Protein AF-M7SUE8-F1 (afdb_monomer)

Solvent-accessible surface area (backbone atoms only — not comparable to full-atom values): 16336 Å² total; per-residue (Å²): 132,85,78,77,77,83,80,86,83,83,91,74,58,66,67,52,50,47,67,40,19,83,52,18,55,44,54,27,47,46,55,68,44,94,48,68,29,32,77,69,74,53,83,86,79,84,93,60,61,66,71,52,47,52,47,58,52,42,25,73,74,69,74,54,71,81,88,66,89,54,58,64,70,48,53,55,39,36,54,48,24,57,73,40,44,22,60,72,58,35,55,53,46,52,52,54,51,46,54,52,43,52,53,45,33,47,55,53,52,68,36,50,89,78,39,60,72,74,59,43,49,70,74,42,44,69,56,54,52,42,44,51,53,48,41,55,56,20,68,73,47,89,53,72,77,28,51,55,49,42,46,52,49,50,50,38,40,58,71,44,57,50,63,58,77,80,34,68,68,54,55,55,55,39,69,77,35,57,65,57,44,49,54,50,50,47,54,56,51,76,43,47,71,38,66,78,68,70,49,70,66,86,65,76,55,62,34,14,68,82,78,62,44,76,40,86,70,59,91,49,68,46,75,41,78,77,52,98,94,42,67,43,81,26,24,32,41,68,70,58,40,65,64,47,70,78,60,84,81,72,89,86,62,91,84,78,80,90,72,93,74,88,76,85,82,85,82,80,88,131

Foldseek 3Di:
DDDPDDDDDDDDDLCLCCVLCVQFVQSVCQCPDPDPCVVVVDDDDDPADVVLVVQLVVCSVPVDGPPDVAQLSLLSNLVVCVVRVRVSSLVVSLVVLLVVLLVLLQQLLLCPVVDDLVVSCVVSVSSLVSLLSLLVSLQVDPDPSSVSSLVSSLVSCVQNLVSCVPPPVSVVSCVVRVVSVVVNVVVVVVVVLCVVVVPSPPDDDQAAPVPRDRDSQGRDFDWDDPDDSDTDGGGHHPVVVVVCVVDDDDPDDPDDDDDDDDDDDDDDDD

Nearest PDB structures (foldseek):
  8h3r-assembly1_B  TM=4.497E-01  e=1.503E-03  Homo sapiens

Organism: Eutypa lata (strain UCR-EL1) (NCBI:txid1287681)

InterPro domains:
  IPR000210 BTB/POZ domain [PF00651] (22-97)
  IPR000210 BTB/POZ domain [PS50097] (1-64)
  IPR011333 SKP1/BTB/POZ domain superfamily [G3DSA:3.30.710.10] (6-164)
  IPR011333 SKP1/BTB/POZ domain superfamily [SSF54695] (22-97)

Mean predicted aligned error: 13.75 Å

Radius of gyration: 23.89 Å; Cα contacts (8 Å, |Δi|>4): 248; chains: 1; bounding box: 50×54×72 Å

Structure (mmCIF, N/CA/C/O backbone):
data_AF-M7SUE8-F1
#
_entry.id   AF-M7SUE8-F1
#
loop_
_atom_site.group_PDB
_atom_site.id
_atom_site.type_symbol
_atom_site.label_atom_id
_atom_site.label_alt_id
_atom_site.label_comp_id
_atom_site.label_asym_id
_atom_site.label_entity_id
_atom_site.label_seq_id
_atom_site.pdbx_PDB_ins_code
_atom_site.Cartn_x
_atom_site.Cartn_y
_atom_site.Cartn_z
_atom_site.occupancy
_atom_site.B_iso_or_equiv
_atom_site.auth_seq_id
_atom_site.auth_comp_id
_atom_site.auth_asym_id
_atom_site.auth_atom_id
_atom_site.pdbx_PDB_model_num
ATOM 1 N N . MET A 1 1 ? 5.125 -24.856 31.837 1.00 37.06 1 MET A N 1
ATOM 2 C CA . MET A 1 1 ? 5.041 -23.544 32.511 1.00 37.06 1 MET A CA 1
ATOM 3 C C . MET A 1 1 ? 4.544 -22.563 31.470 1.00 37.06 1 MET A C 1
ATOM 5 O O . MET A 1 1 ? 5.255 -22.333 30.506 1.00 37.06 1 MET A O 1
ATOM 9 N N . SER A 1 2 ? 3.290 -22.122 31.585 1.00 42.19 2 SER A N 1
ATOM 10 C CA . SER A 1 2 ? 2.686 -21.167 30.652 1.00 42.19 2 SER A CA 1
ATOM 11 C C . SER A 1 2 ? 3.310 -19.803 30.919 1.00 42.19 2 SER A C 1
ATOM 13 O O . SER A 1 2 ? 3.065 -19.223 31.975 1.00 42.19 2 SER A O 1
ATOM 15 N N . THR A 1 3 ? 4.158 -19.318 30.018 1.00 42.88 3 THR A N 1
ATOM 16 C CA . THR A 1 3 ? 4.552 -17.909 29.993 1.00 42.88 3 THR A CA 1
ATOM 17 C C . THR A 1 3 ? 3.271 -17.105 29.794 1.00 42.88 3 THR A C 1
ATOM 19 O O . THR A 1 3 ? 2.624 -17.233 28.760 1.00 42.88 3 THR A O 1
ATOM 22 N N . ARG A 1 4 ? 2.831 -16.381 30.830 1.00 45.12 4 ARG A N 1
ATOM 23 C CA . ARG A 1 4 ? 1.755 -15.392 30.701 1.00 45.12 4 ARG A CA 1
ATOM 24 C C . ARG A 1 4 ? 2.233 -14.381 29.663 1.00 45.12 4 ARG A C 1
ATOM 26 O O . ARG A 1 4 ? 3.242 -13.729 29.910 1.00 45.12 4 ARG A O 1
ATOM 33 N N . GLU A 1 5 ? 1.557 -14.306 28.522 1.00 53.53 5 GLU A N 1
ATOM 34 C CA . GLU A 1 5 ? 1.741 -13.198 27.586 1.00 53.53 5 GLU A CA 1
ATOM 35 C C . GLU A 1 5 ? 1.488 -11.896 28.353 1.00 53.53 5 GLU A C 1
ATOM 37 O O . GLU A 1 5 ? 0.476 -11.761 29.049 1.00 53.53 5 GLU A O 1
ATOM 42 N N . GLU A 1 6 ? 2.462 -10.987 28.322 1.00 63.50 6 GLU A N 1
ATOM 43 C CA . GLU A 1 6 ? 2.327 -9.674 28.941 1.00 63.50 6 GLU A CA 1
ATOM 44 C C . GLU A 1 6 ? 1.237 -8.903 28.197 1.00 63.50 6 GLU A C 1
ATOM 46 O O . GLU A 1 6 ? 1.329 -8.650 26.996 1.00 63.50 6 GLU A O 1
ATOM 51 N N . VAL A 1 7 ? 0.167 -8.567 28.914 1.00 71.31 7 VAL A N 1
ATOM 52 C CA . VAL A 1 7 ? -0.922 -7.753 28.380 1.00 71.31 7 VAL A CA 1
ATOM 53 C C . VAL A 1 7 ? -0.444 -6.305 28.356 1.00 71.31 7 VAL A C 1
ATOM 55 O O . VAL A 1 7 ? -0.148 -5.735 29.404 1.00 71.31 7 VAL A O 1
ATOM 58 N N . ASN A 1 8 ? -0.372 -5.708 27.167 1.00 74.50 8 ASN A N 1
ATOM 59 C CA . ASN A 1 8 ? -0.086 -4.283 27.028 1.00 74.50 8 ASN A CA 1
ATOM 60 C C . ASN A 1 8 ? -1.356 -3.479 27.326 1.00 74.50 8 ASN A C 1
ATOM 62 O O . ASN A 1 8 ? -2.346 -3.572 26.600 1.00 74.50 8 ASN A O 1
ATOM 66 N N . GLU A 1 9 ? -1.331 -2.695 28.403 1.00 78.69 9 GLU A N 1
ATOM 67 C CA . GLU A 1 9 ? -2.440 -1.826 28.795 1.00 78.69 9 GLU A CA 1
ATOM 68 C C . GLU A 1 9 ? -2.203 -0.392 28.313 1.00 78.69 9 GLU A C 1
ATOM 70 O O . GLU A 1 9 ? -1.184 0.226 28.624 1.00 78.69 9 GLU A O 1
ATOM 75 N N . TYR A 1 10 ? -3.178 0.161 27.590 1.00 74.69 10 TYR A N 1
ATOM 76 C CA . TYR A 1 10 ? -3.152 1.541 27.112 1.00 74.69 10 TYR A CA 1
ATOM 77 C C . TYR A 1 10 ? -4.250 2.346 27.804 1.00 74.69 10 TYR A C 1
ATOM 79 O O . TYR A 1 10 ? -5.435 2.027 27.696 1.00 74.69 10 TYR A O 1
ATOM 87 N N . TYR A 1 11 ? -3.862 3.422 28.485 1.00 76.69 11 TYR A N 1
ATOM 88 C CA . TYR A 1 11 ? -4.796 4.347 29.123 1.00 76.69 11 TYR A CA 1
ATOM 89 C C . TYR A 1 11 ? -5.017 5.552 28.211 1.00 76.69 11 TYR A C 1
ATOM 91 O O . TYR A 1 11 ? -4.088 6.274 27.862 1.00 76.69 11 TYR A O 1
ATOM 99 N N . THR A 1 12 ? -6.265 5.755 27.804 1.00 69.94 12 THR A N 1
ATOM 100 C CA . THR A 1 12 ? -6.665 6.733 26.790 1.00 69.94 12 THR A CA 1
ATOM 101 C C . THR A 1 12 ? -7.929 7.450 27.255 1.00 69.94 12 THR A C 1
ATOM 103 O O . THR A 1 12 ? -8.769 6.867 27.942 1.00 69.94 12 THR A O 1
ATOM 106 N N . SER A 1 13 ? -8.073 8.734 26.926 1.00 74.94 13 SER A N 1
ATOM 107 C CA . SER A 1 13 ? -9.274 9.477 27.304 1.00 74.94 13 SER A CA 1
ATOM 108 C C . SER A 1 13 ? -10.450 9.036 26.432 1.00 74.94 13 SER A C 1
ATOM 110 O O . SER A 1 13 ? -10.399 9.160 25.206 1.00 74.94 13 SER A O 1
ATOM 112 N N . LYS A 1 14 ? -11.533 8.554 27.062 1.00 69.19 14 LYS A N 1
ATOM 113 C CA . LYS A 1 14 ? -12.789 8.215 26.372 1.00 69.19 14 LYS A CA 1
ATOM 114 C C . LYS A 1 14 ? -13.298 9.401 25.565 1.00 69.19 14 LYS A C 1
ATOM 116 O O . LYS A 1 14 ? -13.698 9.231 24.418 1.00 69.19 14 LYS A O 1
ATOM 121 N N . ASP A 1 15 ? -13.240 10.596 26.144 1.00 66.69 15 ASP A N 1
ATOM 122 C CA . ASP A 1 15 ? -13.627 11.831 25.471 1.00 66.69 15 ASP A CA 1
ATOM 123 C C . ASP A 1 15 ? -12.735 12.110 24.268 1.00 66.69 15 ASP A C 1
ATOM 125 O O . ASP A 1 15 ? -13.234 12.593 23.266 1.00 66.69 15 ASP A O 1
ATOM 129 N N . MET A 1 16 ? -11.440 11.787 24.326 1.00 73.94 16 MET A N 1
ATOM 130 C CA . MET A 1 16 ? -10.564 11.955 23.169 1.00 73.94 16 MET A CA 1
ATOM 131 C C . MET A 1 16 ? -10.890 10.966 22.066 1.00 73.94 16 MET A C 1
ATOM 133 O O . MET A 1 16 ? -11.138 11.425 20.966 1.00 73.94 16 MET A O 1
ATOM 137 N N . LEU A 1 17 ? -10.968 9.662 22.343 1.00 68.75 17 LEU A N 1
ATOM 138 C CA . LEU A 1 17 ? -11.295 8.660 21.317 1.00 68.75 17 LEU A CA 1
ATOM 139 C C . LEU A 1 17 ? -12.723 8.786 20.769 1.00 68.75 17 LEU A C 1
ATOM 141 O O . LEU A 1 17 ? -12.988 8.388 19.640 1.00 68.75 17 LEU A O 1
ATOM 145 N N . SER A 1 18 ? -13.651 9.337 21.555 1.00 60.16 18 SER A N 1
ATOM 146 C CA . SER A 1 18 ? -15.013 9.623 21.095 1.00 60.16 18 SER A CA 1
ATOM 147 C C . SER A 1 18 ? -15.128 10.970 20.373 1.00 60.16 18 SER A C 1
ATOM 149 O O . SER A 1 18 ? -15.866 11.048 19.395 1.00 60.16 18 SER A O 1
ATOM 151 N N . LYS A 1 19 ? -14.366 12.010 20.757 1.00 62.06 19 LYS A N 1
ATOM 152 C CA . LYS A 1 19 ? -14.275 13.287 20.011 1.00 62.06 19 LYS A CA 1
ATOM 153 C C . LYS A 1 19 ? -13.458 13.151 18.725 1.00 62.06 19 LYS A C 1
ATOM 155 O O . LYS A 1 19 ? -13.857 13.704 17.708 1.00 62.06 19 LYS A O 1
ATOM 160 N N . SER A 1 20 ? -12.386 12.358 18.736 1.00 56.47 20 SER A N 1
ATOM 161 C CA . SER A 1 20 ? -11.722 11.836 17.535 1.00 56.47 20 SER A CA 1
ATOM 162 C C . SER A 1 20 ? -12.502 10.677 16.910 1.00 56.47 20 SER A C 1
ATOM 164 O O . SER A 1 20 ? -12.045 10.076 15.947 1.00 56.47 20 SER A O 1
ATOM 166 N N . GLY A 1 21 ? -13.724 10.395 17.376 1.00 54.19 21 GLY A N 1
ATOM 167 C CA . GLY A 1 21 ? -14.634 9.426 16.766 1.00 54.19 21 GLY A CA 1
ATOM 168 C C . GLY A 1 21 ? -15.047 9.784 15.334 1.00 54.19 21 GLY A C 1
ATOM 169 O O . GLY A 1 21 ? -15.572 8.928 14.628 1.00 54.19 21 GLY A O 1
ATOM 170 N N . ALA A 1 22 ? -14.769 11.016 14.886 1.00 57.47 22 ALA A N 1
ATOM 171 C CA . ALA A 1 22 ? -14.798 11.388 13.472 1.00 57.47 22 ALA A CA 1
ATOM 172 C C . ALA A 1 22 ? -13.666 10.726 12.656 1.00 57.47 22 ALA A C 1
ATOM 174 O O . ALA A 1 22 ? -13.866 10.408 11.490 1.00 57.47 22 ALA A O 1
ATOM 175 N N . GLU A 1 23 ? -12.509 10.486 13.276 1.00 75.62 23 GLU A N 1
ATOM 176 C CA . GLU A 1 23 ? -11.324 9.861 12.673 1.00 75.62 23 GLU A CA 1
ATOM 177 C C . GLU A 1 23 ? -11.314 8.331 12.822 1.00 75.62 23 GLU A C 1
ATOM 179 O O . GLU A 1 23 ? -10.654 7.660 12.040 1.00 75.62 23 GLU A O 1
ATOM 184 N N . SER A 1 24 ? -12.036 7.756 13.794 1.00 88.31 24 SER A N 1
ATOM 185 C CA . SER A 1 24 ? -12.211 6.298 13.919 1.00 88.31 24 SER A CA 1
ATOM 186 C C . SER A 1 24 ? -13.648 5.920 14.308 1.00 88.31 24 SER A C 1
ATOM 188 O O . SER A 1 24 ? -13.997 5.865 15.497 1.00 88.31 24 SER A O 1
ATOM 190 N N . PRO A 1 25 ? -14.498 5.567 13.325 1.00 89.31 25 PRO A N 1
ATOM 191 C CA . PRO A 1 25 ? -15.831 5.024 13.575 1.00 89.31 25 PRO A CA 1
ATOM 192 C C . PRO A 1 25 ? -15.823 3.738 14.413 1.00 89.31 25 PRO A C 1
ATOM 194 O O . PRO A 1 25 ? -16.819 3.441 15.079 1.00 89.31 25 PRO A O 1
ATOM 197 N N . PHE A 1 26 ? -14.722 2.977 14.391 1.00 91.12 26 PHE A N 1
ATOM 198 C CA . PHE A 1 26 ? -14.540 1.777 15.207 1.00 91.12 26 PHE A CA 1
ATOM 199 C C . PHE A 1 26 ? -14.604 2.109 16.703 1.00 91.12 26 PHE A C 1
ATOM 201 O O . PHE A 1 26 ? -15.493 1.615 17.400 1.00 91.12 26 PHE A O 1
ATOM 208 N N . PHE A 1 27 ? -13.721 2.990 17.192 1.00 89.06 27 PHE A N 1
ATOM 209 C CA . PHE A 1 27 ? -13.684 3.347 18.614 1.00 89.06 27 PHE A CA 1
ATOM 210 C C . PHE A 1 27 ? -14.933 4.106 19.047 1.00 89.06 27 PHE A C 1
ATOM 212 O O . PHE A 1 27 ? -15.440 3.865 20.145 1.00 89.06 27 PHE A O 1
ATOM 219 N N . LEU A 1 28 ? -15.481 4.957 18.171 1.00 87.12 28 LEU A N 1
ATOM 220 C CA . LEU A 1 28 ? -16.749 5.628 18.435 1.00 87.12 28 LEU A CA 1
ATOM 221 C C . LEU A 1 28 ? -17.846 4.604 18.740 1.00 87.12 28 LEU A C 1
ATOM 223 O O . LEU A 1 28 ? -18.484 4.682 19.789 1.00 87.12 28 LEU A O 1
ATOM 227 N N . LYS A 1 29 ? -18.041 3.609 17.867 1.00 88.00 29 LYS A N 1
ATOM 228 C CA . LYS A 1 29 ? -19.057 2.568 18.072 1.00 88.00 29 LYS A CA 1
ATOM 229 C C . LYS A 1 29 ? -18.737 1.689 19.277 1.00 88.00 29 LYS A C 1
ATOM 231 O O . LYS A 1 29 ? -19.639 1.423 20.068 1.00 88.00 29 LYS A O 1
ATOM 236 N N . ALA A 1 30 ? -17.486 1.281 19.467 1.00 88.00 30 ALA A N 1
ATOM 237 C CA . ALA A 1 30 ? -17.091 0.450 20.604 1.00 88.00 30 ALA A CA 1
ATOM 238 C C . ALA A 1 30 ? -17.397 1.123 21.958 1.00 88.00 30 ALA A C 1
ATOM 240 O O . ALA A 1 30 ? -17.868 0.464 22.880 1.00 88.00 30 ALA A O 1
ATOM 241 N N . LEU A 1 31 ? -17.202 2.442 22.068 1.00 86.81 31 LEU A N 1
ATOM 242 C CA . LEU A 1 31 ? -17.308 3.176 23.337 1.00 86.81 31 LEU A CA 1
ATOM 243 C C . LEU A 1 31 ? -18.670 3.844 23.594 1.00 86.81 31 LEU A C 1
ATOM 245 O O . LEU A 1 31 ? -18.913 4.307 24.715 1.00 86.81 31 LEU A O 1
ATOM 249 N N . THR A 1 32 ? -19.542 3.928 22.583 1.00 85.38 32 THR A N 1
ATOM 250 C CA . THR A 1 32 ? -20.854 4.610 22.675 1.00 85.38 32 THR A CA 1
ATOM 251 C C . THR A 1 32 ? -22.060 3.717 22.381 1.00 85.38 32 THR A C 1
ATOM 253 O O . THR A 1 32 ? -23.197 4.133 22.601 1.00 85.38 32 THR A O 1
ATOM 256 N N . SER A 1 33 ? -21.841 2.496 21.895 1.00 86.56 33 SER A N 1
ATOM 257 C CA . SER A 1 33 ? -22.918 1.537 21.624 1.00 86.56 33 SER A CA 1
ATOM 258 C C . SER A 1 33 ? -23.435 0.851 22.898 1.00 86.56 33 SER A C 1
ATOM 260 O O . SER A 1 33 ? -23.063 1.187 24.018 1.00 86.56 33 SER A O 1
ATOM 262 N N . GLN A 1 34 ? -24.317 -0.137 22.727 1.00 88.50 34 GLN A N 1
ATOM 263 C CA . GLN A 1 34 ? -24.851 -0.956 23.820 1.00 88.50 34 GLN A CA 1
ATOM 264 C C . GLN A 1 34 ? -23.959 -2.161 24.170 1.00 88.50 34 GLN A C 1
ATOM 266 O O . GLN A 1 34 ? -24.372 -3.015 24.956 1.00 88.50 34 GLN A O 1
ATOM 271 N N . PHE A 1 35 ? -22.760 -2.261 23.589 1.00 88.00 35 PHE A N 1
ATOM 272 C CA . PHE A 1 35 ? -21.850 -3.370 23.862 1.00 88.00 35 PHE A CA 1
ATOM 273 C C . PHE A 1 35 ? -21.165 -3.248 25.231 1.00 88.00 35 PHE A C 1
ATOM 275 O O . PHE A 1 35 ? -21.198 -2.203 25.889 1.00 88.00 35 PHE A O 1
ATOM 282 N N . LYS A 1 36 ? -20.556 -4.350 25.681 1.00 89.44 36 LYS A N 1
ATOM 283 C CA . LYS A 1 36 ? -19.913 -4.451 26.999 1.00 89.44 36 LYS A CA 1
ATOM 284 C C . LYS A 1 36 ? -18.800 -3.415 27.153 1.00 89.44 36 LYS A C 1
ATOM 286 O O . LYS A 1 36 ? -18.657 -2.836 28.223 1.00 89.44 36 LYS A O 1
ATOM 291 N N . GLU A 1 37 ? -18.071 -3.154 26.080 1.00 88.75 37 GLU A N 1
ATOM 292 C CA . GLU A 1 37 ? -16.962 -2.211 25.974 1.00 88.75 37 GLU A CA 1
ATOM 293 C C . GLU A 1 37 ? -17.389 -0.790 26.359 1.00 88.75 37 GLU A C 1
ATOM 295 O O . GLU A 1 37 ? -16.660 -0.090 27.060 1.00 88.75 37 GLU A O 1
ATOM 300 N N . ALA A 1 38 ? -18.601 -0.373 25.982 1.00 86.75 38 ALA A N 1
ATOM 301 C CA . ALA A 1 38 ? -19.143 0.934 26.341 1.00 86.75 38 ALA A CA 1
ATOM 302 C C . ALA A 1 38 ? -19.504 1.037 27.834 1.00 86.75 38 ALA A C 1
ATOM 304 O O . ALA A 1 38 ? -19.444 2.128 28.407 1.00 86.75 38 ALA A O 1
ATOM 305 N N . GLN A 1 39 ? -19.861 -0.089 28.465 1.00 88.81 39 GLN A N 1
ATOM 306 C CA . GLN A 1 39 ? -20.194 -0.171 29.892 1.00 88.81 39 GLN A CA 1
ATOM 307 C C . GLN A 1 39 ? -18.936 -0.253 30.763 1.00 88.81 39 GLN A C 1
ATOM 309 O O . GLN A 1 39 ? -18.874 0.367 31.822 1.00 88.81 39 GLN A O 1
ATOM 314 N N . THR A 1 40 ? -17.930 -1.012 30.323 1.00 89.25 40 THR A N 1
ATOM 315 C CA . THR A 1 40 ? -16.669 -1.204 31.052 1.00 89.25 40 THR A CA 1
ATOM 316 C C . THR A 1 40 ? -15.643 -0.115 30.758 1.00 89.25 40 THR A C 1
ATOM 318 O O . THR A 1 40 ? -14.717 0.058 31.542 1.00 89.25 40 THR A O 1
ATOM 321 N N . ASN A 1 41 ? -15.798 0.618 29.651 1.00 84.88 41 ASN A N 1
ATOM 322 C CA . ASN A 1 41 ? -14.786 1.507 29.070 1.00 84.88 41 ASN A CA 1
ATOM 323 C C . ASN A 1 41 ? -13.458 0.795 28.761 1.00 84.88 41 ASN A C 1
ATOM 325 O O . ASN A 1 41 ? -12.405 1.427 28.748 1.00 84.88 41 ASN A O 1
ATOM 329 N N . ILE A 1 42 ? -13.507 -0.517 28.519 1.00 86.94 42 ILE A N 1
ATOM 330 C CA . ILE A 1 42 ? -12.346 -1.344 28.183 1.00 86.94 42 ILE A CA 1
ATOM 331 C C . ILE A 1 42 ? -12.611 -1.976 26.822 1.00 86.94 42 ILE A C 1
ATOM 333 O O . ILE A 1 42 ? -13.573 -2.728 26.673 1.00 86.94 42 ILE A O 1
ATOM 337 N N . VAL A 1 43 ? -11.741 -1.688 25.855 1.00 88.12 43 VAL A N 1
ATOM 338 C CA . VAL A 1 43 ? -11.730 -2.320 24.530 1.00 88.12 43 VAL A CA 1
ATOM 339 C C . VAL A 1 43 ? -10.550 -3.282 24.487 1.00 88.12 43 VAL A C 1
ATOM 341 O O . VAL A 1 43 ? -9.421 -2.881 24.758 1.00 88.12 43 VAL A O 1
ATOM 344 N N . VAL A 1 44 ? -10.814 -4.545 24.161 1.00 90.06 44 VAL A N 1
ATOM 345 C CA . VAL A 1 44 ? -9.784 -5.584 24.046 1.00 90.06 44 VAL A CA 1
ATOM 346 C C . VAL A 1 44 ? -9.552 -5.872 22.566 1.00 90.06 44 VAL A C 1
ATOM 348 O O . VAL A 1 44 ? -10.503 -6.161 21.846 1.00 90.06 44 VAL A O 1
ATOM 351 N N . ILE A 1 45 ? -8.298 -5.784 22.121 1.00 89.44 45 ILE A N 1
ATOM 352 C CA . ILE A 1 45 ? -7.873 -6.063 20.744 1.00 89.44 45 ILE A CA 1
ATOM 353 C C . ILE A 1 45 ? -6.799 -7.147 20.829 1.00 89.44 45 ILE A C 1
ATOM 355 O O . ILE A 1 45 ? -5.745 -6.898 21.409 1.00 89.44 45 ILE A O 1
ATOM 359 N N . ASN A 1 46 ? -7.068 -8.341 20.294 1.00 86.56 46 ASN A N 1
ATOM 360 C CA . ASN A 1 46 ? -6.170 -9.495 20.447 1.00 86.56 46 ASN A CA 1
ATOM 361 C C . ASN A 1 46 ? -5.393 -9.812 19.165 1.00 86.56 46 ASN A C 1
ATOM 363 O O . ASN A 1 46 ? -4.333 -10.423 19.207 1.00 86.56 46 ASN A O 1
ATOM 367 N N . GLU A 1 47 ? -5.930 -9.423 18.013 1.00 85.19 47 GLU A N 1
ATOM 368 C CA . GLU A 1 47 ? -5.466 -9.864 16.698 1.00 85.19 47 GLU A CA 1
ATOM 369 C C . GLU A 1 47 ? -4.383 -8.954 16.104 1.00 85.19 47 GLU A C 1
ATOM 371 O O . GLU A 1 47 ? -4.002 -9.130 14.948 1.00 85.19 47 GLU A O 1
ATOM 376 N N . GLN A 1 48 ? -3.919 -7.952 16.857 1.00 88.50 48 GLN A N 1
ATOM 377 C CA . GLN A 1 48 ? -3.080 -6.870 16.344 1.00 88.50 48 GLN A CA 1
ATOM 378 C C . GLN A 1 48 ? -1.776 -6.753 17.128 1.00 88.50 48 GLN A C 1
ATOM 380 O O . GLN A 1 48 ? -1.758 -6.874 18.351 1.00 88.50 48 GLN A O 1
ATOM 385 N N . ASP A 1 49 ? -0.688 -6.470 16.411 1.00 89.00 49 ASP A N 1
ATOM 386 C CA . ASP A 1 49 ? 0.610 -6.193 17.021 1.00 89.00 49 ASP A CA 1
ATOM 387 C C . ASP A 1 49 ? 0.528 -4.930 17.908 1.00 89.00 49 ASP A C 1
ATOM 389 O O . ASP A 1 49 ? 0.174 -3.855 17.404 1.00 89.00 49 ASP A O 1
ATOM 393 N N . PRO A 1 50 ? 0.888 -5.012 19.205 1.00 89.44 50 PRO A N 1
ATOM 394 C CA . PRO A 1 50 ? 0.810 -3.878 20.125 1.00 89.44 50 PRO A CA 1
ATOM 395 C C . PRO A 1 50 ? 1.627 -2.665 19.670 1.00 89.44 50 PRO A C 1
ATOM 397 O O . PRO A 1 50 ? 1.206 -1.523 19.850 1.00 89.44 50 PRO A O 1
ATOM 400 N N . THR A 1 51 ? 2.778 -2.887 19.029 1.00 88.94 51 THR A N 1
ATOM 401 C CA . THR A 1 51 ? 3.639 -1.792 18.554 1.00 88.94 51 THR A CA 1
ATOM 402 C C . THR A 1 51 ? 2.979 -1.020 17.413 1.00 88.94 51 THR A C 1
ATOM 404 O O . THR A 1 51 ? 3.087 0.201 17.321 1.00 88.94 51 THR A O 1
ATOM 407 N N . THR A 1 52 ? 2.297 -1.726 16.518 1.00 91.00 52 THR A N 1
ATOM 408 C CA . THR A 1 52 ? 1.563 -1.142 15.393 1.00 91.00 52 THR A CA 1
ATOM 409 C C . THR A 1 52 ? 0.289 -0.451 15.881 1.00 91.00 52 THR A C 1
ATOM 411 O O . THR A 1 52 ? -0.032 0.642 15.411 1.00 91.00 52 THR A O 1
ATOM 414 N N . LEU A 1 53 ? -0.375 -1.015 16.896 1.00 91.31 53 LEU A N 1
ATOM 415 C CA . LEU A 1 53 ? -1.506 -0.380 17.573 1.00 91.31 53 LEU A CA 1
ATOM 416 C C . LEU A 1 53 ? -1.118 0.923 18.267 1.00 91.31 53 LEU A C 1
ATOM 418 O O . LEU A 1 53 ? -1.810 1.920 18.078 1.00 91.31 53 LEU A O 1
ATOM 422 N N . ASP A 1 54 ? 0.007 0.959 18.981 1.00 89.12 54 ASP A N 1
ATOM 423 C CA . ASP A 1 54 ? 0.527 2.188 19.593 1.00 89.12 54 ASP A CA 1
ATOM 424 C C . ASP A 1 54 ? 0.688 3.319 18.564 1.00 89.12 54 ASP A C 1
ATOM 426 O O . ASP A 1 54 ? 0.342 4.467 18.837 1.00 89.12 54 ASP A O 1
ATOM 430 N N . LEU A 1 55 ? 1.128 3.003 17.342 1.00 90.62 55 LEU A N 1
ATOM 431 C CA . LEU A 1 55 ? 1.242 3.994 16.272 1.00 90.62 55 LEU A CA 1
ATOM 432 C C . LEU A 1 55 ? -0.103 4.489 15.753 1.00 90.62 55 LEU A C 1
ATOM 434 O O . LEU A 1 55 ? -0.253 5.690 15.528 1.00 90.62 55 LEU A O 1
ATOM 438 N N . ALA A 1 56 ? -1.072 3.594 15.564 1.00 91.31 56 ALA A N 1
ATOM 439 C CA . ALA A 1 56 ? -2.412 3.984 15.141 1.00 91.31 56 ALA A CA 1
ATOM 440 C C . ALA A 1 56 ? -3.093 4.859 16.205 1.00 91.31 56 ALA A C 1
ATOM 442 O O . ALA A 1 56 ? -3.696 5.881 15.879 1.00 91.31 56 ALA A O 1
ATOM 443 N N . ILE A 1 57 ? -2.936 4.512 17.486 1.00 89.00 57 ILE A N 1
ATOM 444 C CA . ILE A 1 57 ? -3.424 5.337 18.593 1.00 89.00 57 ILE A CA 1
ATOM 445 C C . ILE A 1 57 ? -2.688 6.677 18.620 1.00 89.00 57 ILE A C 1
ATOM 447 O O . ILE A 1 57 ? -3.343 7.713 18.667 1.00 89.00 57 ILE A O 1
ATOM 451 N N . ARG A 1 58 ? -1.354 6.701 18.519 1.00 88.88 58 ARG A N 1
ATOM 452 C CA . ARG A 1 58 ? -0.583 7.953 18.468 1.00 88.88 58 ARG A CA 1
ATOM 453 C C . ARG A 1 58 ? -1.060 8.866 17.343 1.00 88.88 58 ARG A C 1
ATOM 455 O O . ARG A 1 58 ? -1.263 10.049 17.598 1.00 88.88 58 ARG A O 1
ATOM 462 N N . TRP A 1 59 ? -1.316 8.322 16.152 1.00 90.69 59 TRP A N 1
ATOM 463 C CA . TRP A 1 59 ? -1.882 9.082 15.036 1.00 90.69 59 TRP A CA 1
ATOM 464 C C . TRP A 1 59 ? -3.197 9.771 15.412 1.00 90.69 59 TRP A C 1
ATOM 466 O O . TRP A 1 59 ? -3.350 10.959 15.154 1.00 90.69 59 TRP A O 1
ATOM 476 N N . LEU A 1 60 ? -4.121 9.071 16.078 1.00 88.56 60 LEU A N 1
ATOM 477 C CA . LEU A 1 60 ? -5.392 9.662 16.525 1.00 88.56 60 LEU A CA 1
ATOM 478 C C . LEU A 1 60 ? -5.207 10.825 17.512 1.00 88.56 60 LEU A C 1
ATOM 480 O O . LEU A 1 60 ? -6.096 11.666 17.636 1.00 88.56 60 LEU A O 1
ATOM 484 N N . TYR A 1 61 ? -4.082 10.865 18.227 1.00 85.19 61 TYR A N 1
ATOM 485 C CA . TYR A 1 61 ? -3.767 11.911 19.197 1.00 85.19 61 TYR A CA 1
ATOM 486 C C . TYR A 1 61 ? -3.007 13.094 18.596 1.00 85.19 61 TYR A C 1
ATOM 488 O O . TYR A 1 61 ? -3.266 14.233 18.979 1.00 85.19 61 TYR A O 1
ATOM 496 N N . THR A 1 62 ? -2.050 12.839 17.705 1.00 86.50 62 THR A N 1
ATOM 497 C CA . THR A 1 62 ? -1.108 13.865 17.233 1.00 86.50 62 THR A CA 1
ATOM 498 C C . THR A 1 62 ? -1.278 14.218 15.759 1.00 86.50 62 THR A C 1
ATOM 500 O O . THR A 1 62 ? -0.790 15.258 15.331 1.00 86.50 62 THR A O 1
ATOM 503 N N . GLY A 1 63 ? -1.932 13.363 14.967 1.00 84.94 63 GLY A N 1
ATOM 504 C CA . GLY A 1 63 ? -1.894 13.425 13.503 1.00 84.94 63 GLY A CA 1
ATOM 505 C C . GLY A 1 63 ? -0.506 13.135 12.920 1.00 84.94 63 GLY A C 1
ATOM 506 O O . GLY A 1 63 ? -0.276 13.339 11.729 1.00 84.94 63 GLY A O 1
ATOM 507 N N . GLU A 1 64 ? 0.440 12.679 13.748 1.00 80.31 64 GLU A N 1
ATOM 508 C CA . GLU A 1 64 ? 1.813 12.400 13.345 1.00 80.31 64 GLU A CA 1
ATOM 509 C C . GLU A 1 64 ? 2.041 10.893 13.277 1.00 80.31 64 GLU A C 1
ATOM 511 O O . GLU A 1 64 ? 1.927 10.161 14.263 1.00 80.31 64 GLU A O 1
ATOM 516 N N . GLY A 1 65 ? 2.380 10.426 12.078 1.00 69.00 65 GLY A N 1
ATOM 517 C CA . GLY A 1 65 ? 2.792 9.052 11.837 1.00 69.00 65 GLY A CA 1
ATOM 518 C C . GLY A 1 65 ? 4.295 8.938 12.032 1.00 69.00 65 GLY A C 1
ATOM 519 O O . GLY A 1 65 ? 5.045 9.822 11.619 1.00 69.00 65 GLY A O 1
ATOM 520 N N . GLN A 1 66 ? 4.756 7.847 12.639 1.00 67.06 66 GLN A N 1
ATOM 521 C CA . GLN A 1 66 ? 6.190 7.588 12.710 1.00 67.06 66 GLN A CA 1
ATOM 522 C C . GLN A 1 66 ? 6.740 7.386 11.292 1.00 67.06 66 GLN A C 1
ATOM 524 O O . GLN A 1 66 ? 6.184 6.611 10.507 1.00 67.06 66 GLN A O 1
ATOM 529 N N . ASP A 1 67 ? 7.849 8.052 10.969 1.00 66.19 67 ASP A N 1
ATOM 530 C CA . ASP A 1 67 ? 8.517 7.880 9.682 1.00 66.19 67 ASP A CA 1
ATOM 531 C C . ASP A 1 67 ? 9.307 6.564 9.665 1.00 66.19 67 ASP A C 1
ATOM 533 O O . ASP A 1 67 ? 10.521 6.508 9.849 1.00 66.19 67 ASP A O 1
ATOM 537 N N . ARG A 1 68 ? 8.582 5.447 9.553 1.00 64.31 68 ARG A N 1
ATOM 538 C CA . ARG A 1 68 ? 9.199 4.130 9.381 1.00 64.31 68 ARG A CA 1
ATOM 539 C C . ARG A 1 68 ? 9.779 4.054 7.972 1.00 64.31 68 ARG A C 1
ATOM 541 O O . ARG A 1 68 ? 9.020 4.094 7.015 1.00 64.31 68 ARG A O 1
ATOM 548 N N . THR A 1 69 ? 11.093 3.930 7.829 1.00 68.50 69 THR A N 1
ATOM 549 C CA . THR A 1 69 ? 11.751 3.891 6.510 1.00 68.50 69 THR A CA 1
ATOM 550 C C . THR A 1 69 ? 11.476 2.603 5.728 1.00 68.50 69 THR A C 1
ATOM 552 O O . THR A 1 69 ? 11.610 2.588 4.508 1.00 68.50 69 THR A O 1
ATOM 555 N N . SER A 1 70 ? 11.077 1.522 6.403 1.00 85.56 70 SER A N 1
ATOM 556 C CA . SER A 1 70 ? 10.772 0.235 5.775 1.00 85.56 70 SER A CA 1
ATOM 557 C C . SER A 1 70 ? 9.306 0.113 5.343 1.00 85.56 70 SER A C 1
ATOM 559 O O . SER A 1 70 ? 8.399 0.658 5.973 1.00 85.56 70 SER A O 1
ATOM 561 N N . VAL A 1 71 ? 9.077 -0.641 4.263 1.00 91.50 71 VAL A N 1
ATOM 562 C CA . VAL A 1 71 ? 7.753 -0.818 3.644 1.00 91.50 71 VAL A CA 1
ATOM 563 C C . VAL A 1 71 ? 6.840 -1.726 4.465 1.00 91.50 71 VAL A C 1
ATOM 565 O O . VAL A 1 71 ? 5.711 -1.332 4.744 1.00 91.50 71 VAL A O 1
ATOM 568 N N . GLN A 1 72 ? 7.318 -2.895 4.912 1.00 91.31 72 GLN A N 1
ATOM 569 C CA . GLN A 1 72 ? 6.471 -3.874 5.612 1.00 91.31 72 GLN A CA 1
ATOM 570 C C . GLN A 1 72 ? 5.721 -3.268 6.816 1.00 91.31 72 GLN A C 1
ATOM 572 O O . GLN A 1 72 ? 4.497 -3.373 6.852 1.00 91.31 72 GLN A O 1
ATOM 577 N N . PRO A 1 73 ? 6.369 -2.521 7.730 1.00 91.94 73 PRO A N 1
ATOM 578 C CA . PRO A 1 73 ? 5.656 -1.934 8.860 1.00 91.94 73 PRO A CA 1
ATOM 579 C C . PRO A 1 73 ? 4.627 -0.861 8.479 1.00 91.94 73 PRO A C 1
ATOM 581 O O . PRO A 1 73 ? 3.715 -0.599 9.260 1.00 91.94 73 PRO A O 1
ATOM 584 N N . LYS A 1 74 ? 4.775 -0.205 7.317 1.00 93.06 74 LYS A N 1
ATOM 585 C CA . LYS A 1 74 ? 3.755 0.713 6.790 1.00 93.06 74 LYS A CA 1
ATOM 586 C C . LYS A 1 74 ? 2.546 -0.061 6.279 1.00 93.06 74 LYS A C 1
ATOM 588 O O . LYS A 1 74 ? 1.422 0.351 6.531 1.00 93.06 74 LYS A O 1
ATOM 593 N N . VAL A 1 75 ? 2.775 -1.180 5.593 1.00 94.06 75 VAL A N 1
ATOM 594 C CA . VAL A 1 75 ? 1.703 -2.060 5.113 1.00 94.06 75 VAL A CA 1
ATOM 595 C C . VAL A 1 75 ? 0.933 -2.663 6.292 1.00 94.06 75 VAL A C 1
ATOM 597 O O . VAL A 1 75 ? -0.294 -2.640 6.282 1.00 94.06 75 VAL A O 1
ATOM 600 N N . ASP A 1 76 ? 1.623 -3.112 7.342 1.00 93.00 76 ASP A N 1
ATOM 601 C CA . ASP A 1 76 ? 0.975 -3.624 8.558 1.00 93.00 76 ASP A CA 1
ATOM 602 C C . ASP A 1 76 ? 0.131 -2.534 9.239 1.00 93.00 76 ASP A C 1
ATOM 604 O O . ASP A 1 76 ? -1.020 -2.762 9.616 1.00 93.00 76 ASP A O 1
ATOM 608 N N . LEU A 1 77 ? 0.664 -1.308 9.320 1.00 94.19 77 LEU A N 1
ATOM 609 C CA . LEU A 1 77 ? -0.077 -0.159 9.838 1.00 94.19 77 LEU A CA 1
ATOM 610 C C . LEU A 1 77 ? -1.275 0.212 8.953 1.00 94.19 77 LEU A C 1
ATOM 612 O O . LEU A 1 77 ? -2.296 0.635 9.485 1.00 94.19 77 LEU A O 1
ATOM 616 N N . PHE A 1 78 ? -1.192 0.031 7.631 1.00 94.75 78 PHE A N 1
ATOM 617 C CA . PHE A 1 78 ? -2.320 0.241 6.721 1.00 94.75 78 PHE A CA 1
ATOM 618 C C . PHE A 1 78 ? -3.451 -0.752 7.001 1.00 94.75 78 PHE A C 1
ATOM 620 O O . PHE A 1 78 ? -4.606 -0.344 7.099 1.00 94.75 78 PHE A O 1
ATOM 627 N N . VAL A 1 79 ? -3.126 -2.039 7.174 1.00 94.31 79 VAL A N 1
ATOM 628 C CA . VAL A 1 79 ? -4.112 -3.077 7.525 1.00 94.31 79 VAL A CA 1
ATOM 629 C C . VAL A 1 79 ? -4.797 -2.735 8.845 1.00 94.31 79 VAL A C 1
ATOM 631 O O . VAL A 1 79 ? -6.021 -2.811 8.943 1.00 94.31 79 VAL A O 1
ATOM 634 N N . LEU A 1 80 ? -4.024 -2.307 9.846 1.00 93.94 80 LEU A N 1
ATOM 635 C CA . LEU A 1 80 ? -4.583 -1.906 11.130 1.00 93.94 80 LEU A CA 1
ATOM 636 C C . LEU A 1 80 ? -5.430 -0.629 11.027 1.00 93.94 80 LEU A C 1
ATOM 638 O O . LEU A 1 80 ? -6.488 -0.540 11.646 1.00 93.94 80 LEU A O 1
ATOM 642 N N . ALA A 1 81 ? -4.996 0.352 10.237 1.00 93.38 81 ALA A N 1
ATOM 643 C CA . ALA A 1 81 ? -5.763 1.565 9.986 1.00 93.38 81 ALA A CA 1
ATOM 644 C C . ALA A 1 81 ? -7.097 1.250 9.294 1.00 93.38 81 ALA A C 1
ATOM 646 O O . ALA A 1 81 ? -8.107 1.855 9.640 1.00 93.38 81 ALA A O 1
ATOM 647 N N . ASP A 1 82 ? -7.130 0.281 8.375 1.00 94.31 82 ASP A N 1
ATOM 648 C CA . ASP A 1 82 ? -8.377 -0.202 7.775 1.00 94.31 82 ASP A CA 1
ATOM 649 C C . ASP A 1 82 ? -9.284 -0.879 8.808 1.00 94.31 82 ASP A C 1
ATOM 651 O O . ASP A 1 82 ? -10.462 -0.538 8.910 1.00 94.31 82 ASP A O 1
ATOM 655 N N . PHE A 1 83 ? -8.722 -1.761 9.641 1.00 92.69 83 PHE A N 1
ATOM 656 C CA . PHE A 1 83 ? -9.450 -2.427 10.725 1.00 92.69 83 PHE A CA 1
ATOM 657 C C . PHE A 1 83 ? -10.083 -1.427 11.707 1.00 92.69 83 PHE A C 1
ATOM 659 O O . PHE A 1 83 ? -11.246 -1.566 12.086 1.00 92.69 83 PHE A O 1
ATOM 666 N N . LEU A 1 84 ? -9.336 -0.387 12.085 1.00 92.62 84 LEU A N 1
ATOM 667 C CA . LEU A 1 84 ? -9.797 0.685 12.973 1.00 92.62 84 LEU A CA 1
ATOM 668 C C . LEU A 1 84 ? -10.605 1.774 12.241 1.00 92.62 84 LEU A C 1
ATOM 670 O O . LEU A 1 84 ? -11.053 2.731 12.879 1.00 92.62 84 LEU A O 1
ATOM 674 N N . ALA A 1 85 ? -10.802 1.641 10.926 1.00 93.06 85 ALA A N 1
ATOM 675 C CA . ALA A 1 85 ? -11.484 2.601 10.061 1.00 93.06 85 ALA A CA 1
ATOM 676 C C . ALA A 1 85 ? -10.923 4.040 10.151 1.00 93.06 85 ALA A C 1
ATOM 678 O O . ALA A 1 85 ? -11.681 5.003 10.238 1.00 93.06 85 ALA A O 1
ATOM 679 N N . ILE A 1 86 ? -9.593 4.186 10.144 1.00 93.00 86 ILE A N 1
ATOM 680 C CA . ILE A 1 86 ? -8.877 5.471 10.201 1.00 93.00 86 ILE A CA 1
ATOM 681 C C . ILE A 1 86 ? -8.451 5.894 8.790 1.00 93.00 86 ILE A C 1
ATOM 683 O O . ILE A 1 86 ? -7.335 5.617 8.340 1.00 93.00 86 ILE A O 1
ATOM 687 N N . GLU A 1 87 ? -9.348 6.569 8.069 1.00 91.69 87 GLU A N 1
ATOM 688 C CA . GLU A 1 87 ? -9.140 6.941 6.658 1.00 91.69 87 GLU A CA 1
ATOM 689 C C . GLU A 1 87 ? -7.957 7.901 6.449 1.00 91.69 87 GLU A C 1
ATOM 691 O O . GLU A 1 87 ? -7.176 7.732 5.510 1.00 91.69 87 GLU A O 1
ATOM 696 N N . SER A 1 88 ? -7.766 8.873 7.346 1.00 92.12 88 SER A N 1
ATOM 697 C CA . SER A 1 88 ? -6.664 9.844 7.261 1.00 92.12 88 SER A CA 1
ATOM 698 C C . SER A 1 88 ? -5.286 9.177 7.343 1.00 92.12 88 SER A C 1
ATOM 700 O O . SER A 1 88 ? -4.368 9.533 6.597 1.00 92.12 88 SER A O 1
ATOM 702 N N . LEU A 1 89 ? -5.152 8.158 8.198 1.00 92.94 89 LEU A N 1
ATOM 703 C CA . LEU A 1 89 ? -3.931 7.370 8.335 1.00 92.94 89 LEU A CA 1
ATOM 704 C C . LEU A 1 89 ? -3.686 6.508 7.091 1.00 92.94 89 LEU A C 1
ATOM 706 O O . LEU A 1 89 ? -2.562 6.483 6.588 1.00 92.94 89 LEU A O 1
ATOM 710 N N . LYS A 1 90 ? -4.729 5.860 6.549 1.00 93.25 90 LYS A N 1
ATOM 711 C CA . LYS A 1 90 ? -4.626 5.102 5.289 1.00 93.25 90 LYS A CA 1
ATOM 712 C C . LYS A 1 90 ? -4.123 5.979 4.147 1.00 93.25 90 LYS A C 1
ATOM 714 O O . LYS A 1 90 ? -3.140 5.621 3.500 1.00 93.25 90 LYS A O 1
ATOM 719 N N . ALA A 1 91 ? -4.727 7.152 3.954 1.00 92.62 91 ALA A N 1
ATOM 720 C CA . ALA A 1 91 ? -4.323 8.099 2.916 1.00 92.62 91 ALA A CA 1
ATOM 721 C C . ALA A 1 91 ? -2.861 8.550 3.081 1.00 92.62 91 ALA A C 1
ATOM 723 O O . ALA A 1 91 ? -2.101 8.591 2.110 1.00 92.62 91 ALA A O 1
ATOM 724 N N . LYS A 1 92 ? -2.427 8.831 4.319 1.00 93.06 92 LYS A N 1
ATOM 725 C CA . LYS A 1 92 ? -1.033 9.196 4.602 1.00 93.06 92 LYS A CA 1
ATOM 726 C C . LYS A 1 92 ? -0.061 8.070 4.250 1.00 93.06 92 LYS A C 1
ATOM 728 O O . LYS A 1 92 ? 0.987 8.340 3.663 1.00 93.06 92 LYS A O 1
ATOM 733 N N . ILE A 1 93 ? -0.390 6.830 4.606 1.00 94.31 93 ILE A N 1
ATOM 734 C CA . ILE A 1 93 ? 0.454 5.664 4.324 1.00 94.31 93 ILE A CA 1
ATOM 735 C C . ILE A 1 93 ? 0.535 5.406 2.820 1.00 94.31 93 ILE A C 1
ATOM 737 O O . ILE A 1 93 ? 1.632 5.197 2.308 1.00 94.31 93 ILE A O 1
ATOM 741 N N . LEU A 1 94 ? -0.590 5.477 2.106 1.00 93.31 94 LEU A N 1
ATOM 742 C CA . LEU A 1 94 ? -0.624 5.322 0.651 1.00 93.31 94 LEU A CA 1
ATOM 743 C C . LEU A 1 94 ? 0.258 6.352 -0.050 1.00 93.31 94 LEU A C 1
ATOM 745 O O . LEU A 1 94 ? 1.042 5.980 -0.919 1.00 93.31 94 LEU A O 1
ATOM 749 N N . ALA A 1 95 ? 0.206 7.619 0.373 1.00 92.12 95 ALA A N 1
ATOM 750 C CA . ALA A 1 95 ? 1.087 8.656 -0.157 1.00 92.12 95 ALA A CA 1
ATOM 751 C C . ALA A 1 95 ? 2.572 8.321 0.077 1.00 92.12 95 ALA A C 1
ATOM 753 O O . ALA A 1 95 ? 3.370 8.386 -0.853 1.00 92.12 95 ALA A O 1
ATOM 754 N N . GLN A 1 96 ? 2.939 7.879 1.287 1.00 92.81 96 GLN A N 1
ATOM 755 C CA . GLN A 1 96 ? 4.320 7.483 1.596 1.00 92.81 96 GLN A CA 1
ATOM 756 C C . GLN A 1 96 ? 4.793 6.271 0.780 1.00 92.81 96 GLN A C 1
ATOM 758 O O . GLN A 1 96 ? 5.942 6.233 0.340 1.00 92.81 96 GLN A O 1
ATOM 763 N N . LEU A 1 97 ? 3.931 5.267 0.597 1.00 93.50 97 LEU A N 1
ATOM 764 C CA . LEU A 1 97 ? 4.237 4.093 -0.219 1.00 93.50 97 LEU A CA 1
ATOM 765 C C . LEU A 1 97 ? 4.381 4.472 -1.694 1.00 93.50 97 LEU A C 1
ATOM 767 O O . LEU A 1 97 ? 5.314 4.008 -2.346 1.00 93.50 97 LEU A O 1
ATOM 771 N N . ASN A 1 98 ? 3.511 5.347 -2.200 1.00 91.44 98 ASN A N 1
ATOM 772 C CA . ASN A 1 98 ? 3.616 5.875 -3.552 1.00 91.44 98 ASN A CA 1
ATOM 773 C C . ASN A 1 98 ? 4.940 6.618 -3.755 1.00 91.44 98 ASN A C 1
ATOM 775 O O . ASN A 1 98 ? 5.664 6.296 -4.688 1.00 91.44 98 ASN A O 1
ATOM 779 N N . ASP A 1 99 ? 5.304 7.542 -2.864 1.00 89.00 99 ASP A N 1
ATOM 780 C CA . ASP A 1 99 ? 6.565 8.289 -2.961 1.00 89.00 99 ASP A CA 1
ATOM 781 C C . ASP A 1 99 ? 7.782 7.349 -2.964 1.00 89.00 99 ASP A C 1
ATOM 783 O O . ASP A 1 99 ? 8.698 7.508 -3.776 1.00 89.00 99 ASP A O 1
ATOM 787 N N . TYR A 1 100 ? 7.770 6.321 -2.107 1.00 90.88 100 TYR A N 1
ATOM 788 C CA . TYR A 1 100 ? 8.814 5.295 -2.066 1.00 90.88 100 TYR A CA 1
ATOM 789 C C . TYR A 1 100 ? 8.913 4.512 -3.383 1.00 90.88 100 TYR A C 1
ATOM 791 O O . TYR A 1 100 ? 10.006 4.365 -3.936 1.00 90.88 100 TYR A O 1
ATOM 799 N N . LEU A 1 101 ? 7.782 4.017 -3.897 1.00 89.19 101 LEU A N 1
ATOM 800 C CA . LEU A 1 101 ? 7.731 3.237 -5.133 1.00 89.19 101 LEU A CA 1
ATOM 801 C C . LEU A 1 101 ? 8.103 4.088 -6.348 1.00 89.19 101 LEU A C 1
ATOM 803 O O . LEU A 1 101 ? 8.881 3.639 -7.186 1.00 89.19 101 LEU A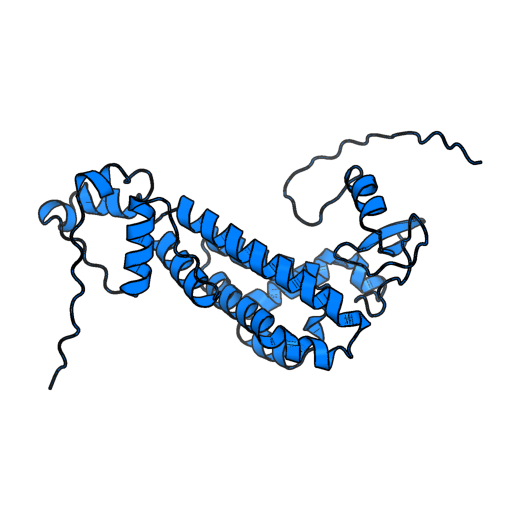 O 1
ATOM 807 N N . GLN A 1 102 ? 7.627 5.330 -6.416 1.00 85.12 102 GLN A N 1
ATOM 808 C CA . GLN A 1 102 ? 8.005 6.277 -7.459 1.00 85.12 102 GLN A CA 1
ATOM 809 C C . GLN A 1 102 ? 9.511 6.512 -7.451 1.00 85.12 102 GLN A C 1
ATOM 811 O O . GLN A 1 102 ? 10.139 6.366 -8.496 1.00 85.12 102 GLN A O 1
ATOM 816 N N . ALA A 1 103 ? 10.110 6.768 -6.282 1.00 83.69 103 ALA A N 1
ATOM 817 C CA . ALA A 1 103 ? 11.557 6.905 -6.144 1.00 83.69 103 ALA A CA 1
ATOM 818 C C . ALA A 1 103 ? 12.318 5.621 -6.529 1.00 83.69 103 ALA A C 1
ATOM 820 O O . ALA A 1 103 ? 13.408 5.694 -7.095 1.00 83.69 103 ALA A O 1
ATOM 821 N N . GLY A 1 104 ? 11.758 4.442 -6.244 1.00 84.25 104 GLY A N 1
ATOM 822 C CA . GLY A 1 104 ? 12.310 3.156 -6.672 1.00 84.25 104 GLY A CA 1
ATOM 823 C C . GLY A 1 104 ? 12.277 2.962 -8.187 1.00 84.25 104 GLY A C 1
ATOM 824 O O . GLY A 1 104 ? 13.280 2.563 -8.771 1.00 84.25 104 GLY A O 1
ATOM 825 N N . ALA A 1 105 ? 11.161 3.294 -8.839 1.00 82.44 105 ALA A N 1
ATOM 826 C CA . ALA A 1 105 ? 11.013 3.182 -10.290 1.00 82.44 105 ALA A CA 1
ATOM 827 C C . ALA A 1 105 ? 12.013 4.093 -11.014 1.00 82.44 105 ALA A C 1
ATOM 829 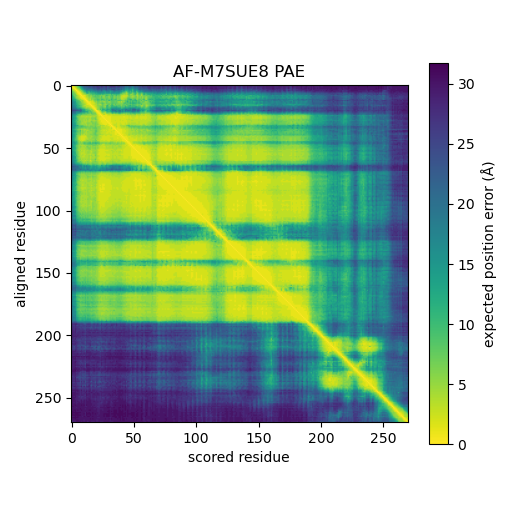O O . ALA A 1 105 ? 12.683 3.677 -11.956 1.00 82.44 105 ALA A O 1
ATOM 830 N N . VAL A 1 106 ? 12.151 5.307 -10.490 1.00 78.25 106 VAL A N 1
ATOM 831 C CA . VAL A 1 106 ? 13.176 6.315 -10.775 1.00 78.25 106 VAL A CA 1
ATOM 832 C C . VAL A 1 106 ? 14.573 5.670 -10.719 1.00 78.25 106 VAL A C 1
ATOM 834 O O . VAL A 1 106 ? 15.177 5.453 -11.771 1.00 78.25 106 VAL A O 1
ATOM 837 N N . ARG A 1 107 ? 15.050 5.183 -9.568 1.00 79.81 107 ARG A N 1
ATOM 838 C CA . ARG A 1 107 ? 16.379 4.530 -9.478 1.00 79.81 107 ARG A CA 1
ATOM 839 C C . ARG A 1 107 ? 16.560 3.348 -10.436 1.00 79.81 107 ARG A C 1
ATOM 841 O O . ARG A 1 107 ? 17.635 3.180 -11.022 1.00 79.81 107 ARG A O 1
ATOM 848 N N . PHE A 1 108 ? 15.515 2.545 -10.621 1.00 74.81 108 PHE A N 1
ATOM 849 C CA . PHE A 1 108 ? 15.546 1.386 -11.506 1.00 74.81 108 PHE A CA 1
ATOM 850 C C . PHE A 1 108 ? 15.791 1.791 -12.967 1.00 74.81 108 PHE A C 1
ATOM 852 O O . PHE A 1 108 ? 16.653 1.227 -13.644 1.00 74.81 108 PHE A O 1
ATOM 859 N N . GLN A 1 109 ? 15.091 2.821 -13.444 1.00 71.31 109 GLN A N 1
ATOM 860 C CA . GLN A 1 109 ? 15.267 3.357 -14.795 1.00 71.31 109 GLN A CA 1
ATOM 861 C C . GLN A 1 109 ? 16.664 3.958 -15.011 1.00 71.31 109 GLN A C 1
ATOM 863 O O . GLN A 1 109 ? 1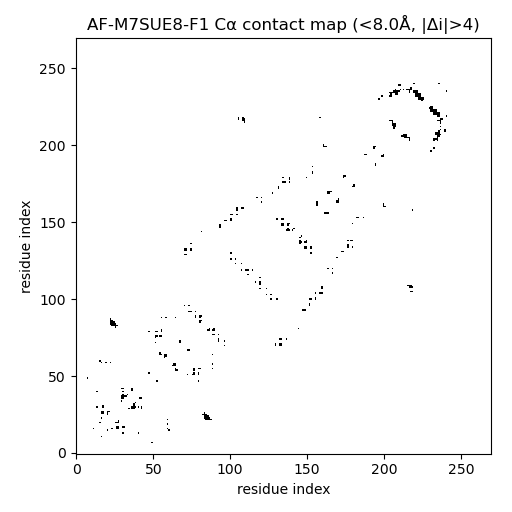7.268 3.746 -16.060 1.00 71.31 109 GLN A O 1
ATOM 868 N N . GLU A 1 110 ? 17.208 4.668 -14.019 1.00 67.94 110 GLU A N 1
ATOM 869 C CA . GLU A 1 110 ? 18.552 5.273 -14.079 1.00 67.94 110 GLU A CA 1
ATOM 870 C C . GLU A 1 110 ? 19.689 4.255 -14.133 1.00 67.94 110 GLU A C 1
ATOM 872 O O . GLU A 1 110 ? 20.791 4.556 -14.605 1.00 67.94 110 GLU A O 1
ATOM 877 N N . SER A 1 111 ? 19.435 3.065 -13.599 1.00 67.31 111 SER A N 1
ATOM 878 C CA . SER A 1 111 ? 20.423 1.999 -13.502 1.00 67.31 111 SER A CA 1
ATOM 879 C C . SER A 1 111 ? 20.550 1.224 -14.817 1.00 67.31 111 SER A C 1
ATOM 881 O O . SER A 1 111 ? 21.620 0.692 -15.108 1.00 67.31 111 SER A O 1
ATOM 883 N N . LEU A 1 112 ? 19.511 1.225 -15.661 1.00 64.12 112 LEU A N 1
ATOM 884 C CA . LEU A 1 112 ? 19.463 0.454 -16.907 1.00 64.12 112 LEU A CA 1
ATOM 885 C C . LEU A 1 112 ? 20.559 0.816 -17.936 1.00 64.12 112 LEU A C 1
ATOM 887 O O . LEU A 1 112 ? 21.143 -0.103 -18.503 1.00 64.12 112 LEU A O 1
ATOM 891 N N . PRO A 1 113 ? 20.915 2.095 -18.183 1.00 55.41 113 PRO A N 1
ATOM 892 C CA . PRO A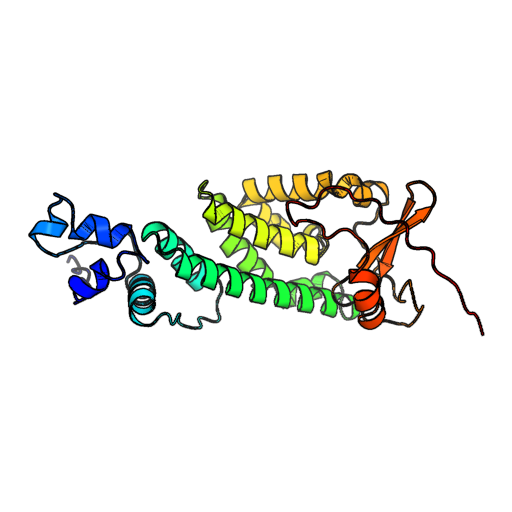 1 113 ? 21.976 2.435 -19.138 1.00 55.41 113 PRO A CA 1
ATOM 893 C C . PRO A 1 113 ? 23.387 2.069 -18.657 1.00 55.41 113 PRO A C 1
ATOM 895 O O . PRO A 1 113 ? 24.318 2.016 -19.457 1.00 55.41 113 PRO A O 1
ATOM 898 N N . LYS A 1 114 ? 23.569 1.875 -17.345 1.00 56.97 114 LYS A N 1
ATOM 899 C CA . LYS A 1 114 ? 24.884 1.706 -16.704 1.00 56.97 114 LYS A CA 1
ATOM 900 C C . LYS A 1 114 ? 25.261 0.239 -16.503 1.00 56.97 114 LYS A C 1
ATOM 902 O O . LYS A 1 114 ? 26.426 -0.068 -16.262 1.00 56.97 114 LYS A O 1
ATOM 907 N N . HIS A 1 115 ? 24.282 -0.653 -16.586 1.00 55.84 115 HIS A N 1
ATOM 908 C CA . HIS A 1 115 ? 24.373 -2.009 -16.074 1.00 55.84 115 HIS A CA 1
ATOM 909 C C . HIS A 1 115 ? 23.643 -2.988 -16.994 1.00 55.84 115 HIS A C 1
ATOM 911 O O . HIS A 1 115 ? 22.626 -2.662 -17.602 1.00 55.84 115 HIS A O 1
ATOM 917 N N . THR A 1 116 ? 24.127 -4.227 -17.077 1.00 58.66 116 THR A N 1
ATOM 918 C CA . THR A 1 116 ? 23.332 -5.320 -17.645 1.00 58.66 116 THR A CA 1
ATOM 919 C C . THR A 1 116 ? 22.110 -5.554 -16.761 1.00 58.66 116 THR A C 1
ATOM 921 O O . THR A 1 116 ? 22.193 -5.471 -15.536 1.00 58.66 116 THR A O 1
ATOM 924 N N . MET A 1 117 ? 20.974 -5.875 -17.374 1.00 57.75 117 MET A N 1
ATOM 925 C CA . MET A 1 117 ? 19.674 -5.998 -16.708 1.00 57.75 117 MET A CA 1
ATOM 926 C C . MET A 1 117 ? 19.699 -6.878 -15.438 1.00 57.75 117 MET A C 1
ATOM 928 O O . MET A 1 117 ? 19.150 -6.486 -14.413 1.00 57.75 117 MET A O 1
ATOM 932 N N . LEU A 1 118 ? 20.430 -8.000 -15.470 1.00 57.69 118 LEU A N 1
ATOM 933 C CA . LEU A 1 118 ? 20.649 -8.890 -14.317 1.00 57.69 118 LEU A CA 1
ATOM 934 C C . LEU A 1 118 ? 21.308 -8.185 -13.114 1.00 57.69 118 LEU A C 1
ATOM 936 O O . LEU A 1 118 ? 20.963 -8.463 -11.971 1.00 57.69 118 LEU A O 1
ATOM 940 N N . SER A 1 119 ? 22.230 -7.249 -13.357 1.00 58.41 119 SER A N 1
ATOM 941 C CA . SER A 1 119 ? 22.915 -6.502 -12.291 1.00 58.41 119 SER A CA 1
ATOM 942 C C . SER A 1 119 ? 22.078 -5.360 -11.705 1.00 58.41 119 SER A C 1
ATOM 944 O O . SER A 1 119 ? 22.250 -5.036 -10.537 1.00 58.41 119 SER A O 1
ATOM 946 N N . VAL A 1 120 ? 21.117 -4.801 -12.452 1.00 58.56 120 VAL A N 1
ATOM 947 C CA . VAL A 1 120 ? 20.172 -3.795 -11.920 1.00 58.56 120 VAL A CA 1
ATOM 948 C C . VAL A 1 120 ? 19.208 -4.426 -10.918 1.00 58.56 120 VAL A C 1
ATOM 950 O O . VAL A 1 120 ? 18.919 -3.851 -9.873 1.00 58.56 120 VAL A O 1
ATOM 953 N N . ILE A 1 121 ? 18.738 -5.637 -11.212 1.00 57.56 121 ILE A N 1
ATOM 954 C CA . ILE A 1 121 ? 17.771 -6.332 -10.359 1.00 57.56 121 ILE A CA 1
ATOM 955 C C . ILE A 1 121 ? 18.413 -6.799 -9.048 1.00 57.56 121 ILE A C 1
ATOM 957 O O . ILE A 1 121 ? 17.789 -6.701 -7.997 1.00 57.56 121 ILE A O 1
ATOM 961 N N . GLN A 1 122 ? 19.683 -7.215 -9.073 1.00 61.03 122 GLN A N 1
ATOM 962 C CA . GLN A 1 122 ? 20.429 -7.510 -7.844 1.00 61.03 122 GLN A CA 1
ATOM 963 C C . GLN A 1 122 ? 20.610 -6.278 -6.945 1.00 61.03 122 GLN A C 1
ATOM 965 O O . GLN A 1 122 ? 20.671 -6.422 -5.728 1.00 61.03 122 GLN A O 1
ATOM 970 N N . VAL A 1 123 ? 20.681 -5.074 -7.525 1.00 60.16 123 VAL A N 1
ATOM 971 C CA . VAL A 1 123 ? 20.817 -3.814 -6.774 1.00 60.16 123 VAL A CA 1
ATOM 972 C C . VAL A 1 123 ? 19.482 -3.366 -6.168 1.00 60.16 123 VAL A C 1
ATOM 974 O O . VAL A 1 123 ? 19.468 -2.781 -5.090 1.00 60.16 123 VAL A O 1
ATOM 977 N N . GLU A 1 124 ? 18.358 -3.676 -6.815 1.00 74.12 124 GLU A N 1
ATOM 978 C CA . GLU A 1 124 ? 17.018 -3.243 -6.391 1.00 74.12 124 GLU A CA 1
ATOM 979 C C . GLU A 1 124 ? 16.136 -4.399 -5.880 1.00 74.12 124 GLU A C 1
ATOM 981 O O . GLU A 1 124 ? 14.909 -4.273 -5.831 1.00 74.12 124 GLU A O 1
ATOM 986 N N . SER A 1 125 ? 16.735 -5.513 -5.438 1.00 79.25 125 SER A N 1
ATOM 987 C CA . SER A 1 125 ? 15.995 -6.658 -4.881 1.00 79.25 125 SER A CA 1
ATOM 988 C C . SER A 1 125 ? 15.093 -6.242 -3.713 1.00 79.25 125 SER A C 1
ATOM 990 O O . SER A 1 125 ? 13.966 -6.709 -3.604 1.00 79.25 125 SER A O 1
ATOM 992 N N . GLN A 1 126 ? 15.531 -5.271 -2.906 1.00 83.62 126 GLN A N 1
ATOM 993 C CA . GLN A 1 126 ? 14.740 -4.705 -1.813 1.00 83.62 126 GLN A CA 1
ATOM 994 C C . GLN A 1 126 ? 13.455 -4.012 -2.296 1.00 83.62 126 GLN A C 1
ATOM 996 O O . GLN A 1 126 ? 12.416 -4.102 -1.636 1.00 83.62 126 GLN A O 1
ATOM 1001 N N . THR A 1 127 ? 13.503 -3.318 -3.435 1.00 86.94 127 THR A N 1
ATOM 1002 C CA . THR A 1 127 ? 12.323 -2.668 -4.022 1.00 86.94 127 THR A CA 1
ATOM 1003 C C . THR A 1 127 ? 11.358 -3.727 -4.555 1.00 86.94 127 THR A C 1
ATOM 1005 O O . THR A 1 127 ? 10.157 -3.634 -4.304 1.00 86.94 127 THR A O 1
ATOM 1008 N N . VAL A 1 128 ? 11.878 -4.780 -5.200 1.00 88.38 128 VAL A N 1
ATOM 1009 C CA . VAL A 1 128 ? 11.083 -5.942 -5.635 1.00 88.38 128 VAL A CA 1
ATOM 1010 C C . VAL A 1 128 ? 10.393 -6.610 -4.444 1.00 88.38 128 VAL A C 1
ATOM 1012 O O . VAL A 1 128 ? 9.173 -6.773 -4.450 1.00 88.38 128 VAL A O 1
ATOM 1015 N N . ASP A 1 129 ? 11.134 -6.909 -3.379 1.00 91.00 129 ASP A N 1
ATOM 1016 C CA . ASP A 1 129 ? 10.588 -7.506 -2.157 1.00 91.00 129 ASP A CA 1
ATOM 1017 C C . ASP A 1 129 ? 9.500 -6.629 -1.529 1.00 91.00 129 ASP A C 1
ATOM 1019 O O . ASP A 1 129 ? 8.472 -7.130 -1.068 1.00 91.00 129 ASP A O 1
ATOM 1023 N N . SER A 1 130 ? 9.699 -5.310 -1.555 1.00 92.25 130 SER A N 1
ATOM 1024 C CA . SER A 1 130 ? 8.736 -4.331 -1.050 1.00 92.25 130 SER A CA 1
ATOM 1025 C C . SER A 1 130 ? 7.433 -4.329 -1.853 1.00 92.25 130 SER A C 1
ATOM 1027 O O . SER A 1 130 ? 6.352 -4.291 -1.269 1.00 92.25 130 SER A O 1
ATOM 1029 N N . ILE A 1 131 ? 7.508 -4.436 -3.180 1.00 93.00 131 ILE A N 1
ATOM 1030 C CA . ILE A 1 131 ? 6.324 -4.550 -4.045 1.00 93.00 131 ILE A CA 1
ATOM 1031 C C . ILE A 1 131 ? 5.552 -5.819 -3.721 1.00 93.00 131 ILE A C 1
ATOM 1033 O O . ILE A 1 131 ? 4.335 -5.775 -3.569 1.00 93.00 131 ILE A O 1
ATOM 1037 N N . PHE A 1 132 ? 6.246 -6.946 -3.561 1.00 93.94 132 PHE A N 1
ATOM 1038 C CA . PHE A 1 132 ? 5.592 -8.205 -3.223 1.00 93.94 132 PHE A CA 1
ATOM 1039 C C . PHE A 1 132 ? 5.057 -8.236 -1.792 1.00 93.94 132 PHE A C 1
ATOM 1041 O O . PHE A 1 132 ? 4.032 -8.866 -1.542 1.00 93.94 132 PHE A O 1
ATOM 1048 N N . SER A 1 133 ? 5.686 -7.532 -0.852 1.00 93.94 133 SER A N 1
ATOM 1049 C CA . SER A 1 133 ? 5.121 -7.277 0.478 1.00 93.94 133 SER A CA 1
ATOM 1050 C C . SER A 1 133 ? 3.765 -6.565 0.371 1.00 93.94 133 SER A C 1
ATOM 1052 O O . SER A 1 133 ? 2.772 -7.059 0.911 1.00 93.94 133 SER A O 1
ATOM 1054 N N . ILE A 1 134 ? 3.690 -5.484 -0.415 1.00 95.50 134 ILE A N 1
ATOM 1055 C CA . ILE A 1 134 ? 2.443 -4.743 -0.651 1.00 95.50 134 ILE A CA 1
ATOM 1056 C C . ILE A 1 134 ? 1.414 -5.624 -1.376 1.00 95.50 134 ILE A C 1
ATOM 1058 O O . ILE A 1 134 ? 0.281 -5.749 -0.914 1.00 95.50 134 ILE A O 1
ATOM 1062 N N . ALA A 1 135 ? 1.801 -6.283 -2.472 1.00 95.56 135 ALA A N 1
ATOM 1063 C CA . ALA A 1 135 ? 0.906 -7.100 -3.289 1.00 95.56 135 ALA A CA 1
ATOM 1064 C C . ALA A 1 135 ? 0.302 -8.266 -2.491 1.00 95.56 135 ALA A C 1
ATOM 1066 O O . ALA A 1 135 ? -0.905 -8.498 -2.549 1.00 95.56 135 ALA A O 1
ATOM 1067 N N . ARG A 1 136 ? 1.099 -8.972 -1.677 1.00 95.38 136 ARG A N 1
ATOM 1068 C CA . ARG A 1 136 ? 0.585 -10.061 -0.828 1.00 95.38 136 ARG A CA 1
ATOM 1069 C C . ARG A 1 136 ? -0.541 -9.587 0.088 1.00 95.38 136 ARG A C 1
ATOM 1071 O O . ARG A 1 136 ? -1.487 -10.335 0.307 1.00 95.38 136 ARG A O 1
ATOM 1078 N N . VAL A 1 137 ? -0.461 -8.367 0.610 1.00 94.88 137 VAL A N 1
ATOM 1079 C CA . VAL A 1 137 ? -1.515 -7.791 1.453 1.00 94.88 137 VAL A CA 1
ATOM 1080 C C . VAL A 1 137 ? -2.694 -7.303 0.606 1.00 94.88 137 VAL A C 1
ATOM 1082 O O . VAL A 1 137 ? -3.839 -7.659 0.885 1.00 94.88 137 VAL A O 1
ATOM 1085 N N . ALA A 1 138 ? -2.419 -6.581 -0.479 1.00 95.56 138 ALA A N 1
ATOM 1086 C CA . ALA A 1 138 ? -3.418 -6.012 -1.382 1.00 95.56 138 ALA A CA 1
ATOM 1087 C C . ALA A 1 138 ? -4.344 -7.060 -2.031 1.00 95.56 138 ALA A C 1
ATOM 1089 O O . ALA A 1 138 ? -5.529 -6.805 -2.246 1.00 95.56 138 ALA A O 1
ATOM 1090 N N . TYR A 1 139 ? -3.820 -8.251 -2.331 1.00 94.75 139 TYR A N 1
ATOM 1091 C CA . TYR A 1 139 ? -4.570 -9.329 -2.985 1.00 94.75 139 TYR A CA 1
ATOM 1092 C C . TYR A 1 139 ? -5.180 -10.353 -2.020 1.00 94.75 139 TYR A C 1
ATOM 1094 O O . TYR A 1 139 ? -5.960 -11.196 -2.455 1.00 94.75 139 TYR A O 1
ATOM 1102 N N . ARG A 1 140 ? -4.876 -10.285 -0.716 1.00 92.50 140 ARG A N 1
ATOM 1103 C CA . ARG A 1 140 ? -5.552 -11.105 0.309 1.00 92.50 140 ARG A CA 1
ATOM 1104 C C . ARG A 1 140 ? -6.910 -10.541 0.722 1.00 92.50 140 ARG A C 1
ATOM 1106 O O . ARG A 1 140 ? -7.767 -11.302 1.159 1.00 92.50 140 ARG A O 1
ATOM 1113 N N . SER A 1 141 ? -7.100 -9.229 0.602 1.00 85.69 141 SER A N 1
ATOM 1114 C CA . SER A 1 141 ? -8.358 -8.547 0.916 1.00 85.69 141 SER A CA 1
ATOM 1115 C C . SER A 1 141 ? -9.050 -8.076 -0.358 1.00 85.69 141 SER A C 1
ATOM 1117 O O . SER A 1 141 ? -8.390 -7.658 -1.305 1.00 85.69 141 SER A O 1
ATOM 1119 N N . HIS A 1 142 ? -10.383 -8.119 -0.379 1.00 78.19 142 HIS A N 1
ATOM 1120 C CA . HIS A 1 142 ? -11.207 -7.646 -1.498 1.00 78.19 142 HIS A CA 1
ATOM 1121 C C . HIS A 1 142 ? -11.856 -6.275 -1.244 1.00 78.19 142 HIS A C 1
ATOM 1123 O O . HIS A 1 142 ? -12.654 -5.834 -2.068 1.00 78.19 142 HIS A O 1
ATOM 1129 N N . SER A 1 143 ? -11.566 -5.604 -0.122 1.00 81.50 143 SER A N 1
ATOM 1130 C CA . SER A 1 143 ? -12.153 -4.289 0.161 1.00 81.50 143 SER A CA 1
ATOM 1131 C C . SER A 1 143 ? -11.521 -3.176 -0.685 1.00 81.50 143 SER A C 1
ATOM 1133 O O . SER A 1 143 ? -10.358 -3.250 -1.086 1.00 81.50 143 SER A O 1
ATOM 1135 N N . THR A 1 144 ? -12.304 -2.124 -0.950 1.00 82.00 144 THR A N 1
ATOM 1136 C CA . THR A 1 144 ? -11.925 -0.977 -1.796 1.00 82.00 144 THR A CA 1
ATOM 1137 C C . THR A 1 144 ? -10.565 -0.357 -1.447 1.00 82.00 144 THR A C 1
ATOM 1139 O O . THR A 1 144 ? -9.793 -0.126 -2.372 1.00 82.00 144 THR A O 1
ATOM 1142 N N . PRO A 1 145 ? -10.191 -0.152 -0.166 1.00 80.44 145 PRO A N 1
ATOM 1143 C CA . PRO A 1 145 ? -8.899 0.451 0.179 1.00 80.44 145 PRO A CA 1
ATOM 1144 C C . PRO A 1 145 ? -7.693 -0.365 -0.306 1.00 80.44 145 PRO A C 1
ATOM 1146 O O . PRO A 1 145 ? -6.644 0.187 -0.626 1.00 80.44 145 PRO A O 1
ATOM 1149 N N . PHE A 1 146 ? -7.832 -1.687 -0.419 1.00 90.56 146 PHE A N 1
ATOM 1150 C CA . PHE A 1 146 ? -6.759 -2.536 -0.932 1.00 90.56 146 PHE A CA 1
ATOM 1151 C C . PHE A 1 146 ? -6.652 -2.468 -2.455 1.00 90.56 146 PHE A C 1
ATOM 1153 O O . PHE A 1 146 ? -5.583 -2.767 -2.980 1.00 90.56 146 PHE A O 1
ATOM 1160 N N . ALA A 1 147 ? -7.694 -2.027 -3.170 1.00 91.44 147 ALA A N 1
ATOM 1161 C CA . ALA A 1 147 ? -7.597 -1.751 -4.603 1.00 91.44 147 ALA A CA 1
ATOM 1162 C C . ALA A 1 147 ? -6.597 -0.619 -4.890 1.00 91.44 147 ALA A C 1
ATOM 1164 O O . ALA A 1 147 ? -5.855 -0.701 -5.862 1.00 91.44 147 ALA A O 1
ATOM 1165 N N . GLU A 1 148 ? -6.496 0.379 -4.008 1.00 91.56 148 GLU A N 1
ATOM 1166 C CA . GLU A 1 148 ? -5.493 1.445 -4.127 1.00 91.56 148 GLU A CA 1
ATOM 1167 C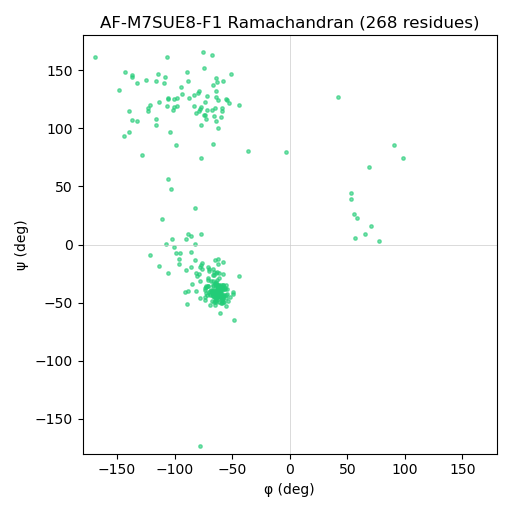 C . GLU A 1 148 ? -4.068 0.895 -3.956 1.00 91.56 148 GLU A C 1
ATOM 1169 O O . GLU A 1 148 ? -3.179 1.230 -4.737 1.00 91.56 148 GLU A O 1
ATOM 1174 N N . LEU A 1 149 ? -3.851 -0.036 -3.016 1.00 94.69 149 LEU A N 1
ATOM 1175 C CA . LEU A 1 149 ? -2.566 -0.739 -2.894 1.00 94.69 149 LEU A CA 1
ATOM 1176 C C . LEU A 1 149 ? -2.238 -1.583 -4.135 1.00 94.69 149 LEU A C 1
ATOM 1178 O O . LEU A 1 149 ? -1.077 -1.619 -4.547 1.00 94.69 149 LEU A O 1
ATOM 1182 N N . ARG A 1 150 ? -3.235 -2.251 -4.739 1.00 94.69 150 ARG A N 1
ATOM 1183 C CA . ARG A 1 150 ? -3.052 -2.980 -6.009 1.00 94.69 150 ARG A CA 1
ATOM 1184 C C . ARG A 1 150 ? -2.639 -2.024 -7.121 1.00 94.69 150 ARG A C 1
ATOM 1186 O O . ARG A 1 150 ? -1.691 -2.309 -7.847 1.00 94.69 150 ARG A O 1
ATOM 1193 N N . GLN A 1 151 ? -3.297 -0.870 -7.213 1.00 91.31 151 GLN A N 1
ATOM 1194 C CA . GLN A 1 151 ? -2.966 0.128 -8.221 1.00 91.31 151 GLN A CA 1
ATOM 1195 C C . GLN A 1 151 ? -1.535 0.646 -8.050 1.00 91.31 151 GLN A C 1
ATOM 1197 O O . GLN A 1 151 ? -0.811 0.712 -9.034 1.00 91.31 151 GLN A O 1
ATOM 1202 N N . LEU A 1 152 ? -1.076 0.907 -6.820 1.00 91.94 152 LEU A N 1
ATOM 1203 C CA . LEU A 1 152 ? 0.304 1.347 -6.571 1.00 91.94 152 LEU A CA 1
ATOM 1204 C C . LEU A 1 152 ? 1.354 0.356 -7.090 1.00 91.94 152 LEU A C 1
ATOM 1206 O O . LEU A 1 152 ? 2.346 0.764 -7.699 1.00 91.94 152 LEU A O 1
ATOM 1210 N N . VAL A 1 153 ? 1.157 -0.947 -6.861 1.00 93.62 153 VAL A N 1
ATOM 1211 C CA . VAL A 1 153 ? 2.106 -1.960 -7.351 1.00 93.62 153 VAL A CA 1
ATOM 1212 C C . VAL A 1 153 ? 2.037 -2.123 -8.870 1.00 93.62 153 VAL A C 1
ATOM 1214 O O . VAL A 1 153 ? 3.076 -2.291 -9.505 1.00 93.62 153 VAL A O 1
ATOM 1217 N N . LEU A 1 154 ? 0.849 -2.012 -9.470 1.00 90.31 154 LEU A N 1
ATOM 1218 C CA . LEU A 1 154 ? 0.678 -2.035 -10.926 1.00 90.31 154 LEU A CA 1
ATOM 1219 C C . LEU A 1 154 ? 1.313 -0.807 -11.588 1.00 90.31 154 LEU A C 1
ATOM 1221 O O . LEU A 1 154 ? 2.056 -0.952 -12.558 1.00 90.31 154 LEU A O 1
ATOM 1225 N N . ASP A 1 155 ? 1.102 0.381 -11.023 1.00 85.38 155 ASP A N 1
ATOM 1226 C CA . ASP A 1 155 ? 1.701 1.632 -11.484 1.00 85.38 155 ASP A CA 1
ATOM 1227 C C . ASP A 1 155 ? 3.222 1.558 -11.417 1.00 85.38 155 ASP A C 1
ATOM 1229 O O . ASP A 1 155 ? 3.902 1.996 -12.341 1.00 85.38 155 ASP A O 1
ATOM 1233 N N . PHE A 1 156 ? 3.792 0.965 -10.365 1.00 87.81 156 PHE A N 1
ATOM 1234 C CA . PHE A 1 156 ? 5.232 0.733 -10.311 1.00 87.81 156 PHE A CA 1
ATOM 1235 C C . PHE A 1 156 ? 5.717 -0.136 -11.483 1.00 87.81 156 PHE A C 1
ATOM 1237 O O . PHE A 1 156 ? 6.703 0.205 -12.145 1.00 87.81 156 PHE A O 1
ATOM 1244 N N . VAL A 1 157 ? 5.038 -1.251 -11.771 1.00 86.06 157 VAL A N 1
ATOM 1245 C CA . VAL A 1 157 ? 5.440 -2.152 -12.864 1.00 86.06 157 VAL A CA 1
ATOM 1246 C C . VAL A 1 157 ? 5.284 -1.479 -14.232 1.00 86.06 157 VAL A C 1
ATOM 1248 O O . VAL A 1 157 ? 6.174 -1.597 -15.078 1.00 86.06 157 VAL A O 1
ATOM 1251 N N . ALA A 1 158 ? 4.215 -0.706 -14.433 1.00 81.31 158 ALA A N 1
ATOM 1252 C CA . ALA A 1 158 ? 4.019 0.107 -15.631 1.00 81.31 158 ALA A CA 1
ATOM 1253 C C . ALA A 1 158 ? 5.115 1.175 -15.779 1.00 81.31 158 ALA A C 1
ATOM 1255 O O . ALA A 1 158 ? 5.734 1.295 -16.837 1.00 81.31 158 ALA A O 1
ATOM 1256 N N . ASN A 1 159 ? 5.429 1.898 -14.700 1.00 77.00 159 ASN A N 1
ATOM 1257 C CA . ASN A 1 159 ? 6.467 2.930 -14.690 1.00 77.00 159 ASN A CA 1
ATOM 1258 C C . ASN A 1 159 ? 7.854 2.333 -14.951 1.00 77.00 159 ASN A C 1
ATOM 1260 O O . ASN A 1 159 ? 8.688 2.946 -15.610 1.00 77.00 159 ASN A O 1
ATOM 1264 N N . THR A 1 160 ? 8.102 1.100 -14.526 1.00 76.75 160 THR A N 1
ATOM 1265 C CA . THR A 1 160 ? 9.333 0.361 -14.846 1.00 76.75 160 THR A CA 1
ATOM 1266 C C . THR A 1 160 ? 9.243 -0.434 -16.148 1.00 76.75 160 THR A C 1
ATOM 1268 O O . THR A 1 160 ? 10.161 -1.185 -16.466 1.00 76.75 160 THR A O 1
ATOM 1271 N N . ARG A 1 161 ? 8.175 -0.247 -16.935 1.00 72.19 161 ARG A N 1
ATOM 1272 C CA . ARG A 1 161 ? 7.950 -0.838 -18.267 1.00 72.19 161 ARG A CA 1
ATOM 1273 C C . ARG A 1 161 ? 8.092 -2.342 -18.307 1.00 72.19 161 ARG A C 1
ATOM 1275 O O . ARG A 1 161 ? 8.657 -2.893 -19.253 1.00 72.19 161 ARG A O 1
ATOM 1282 N N . TYR A 1 162 ? 7.615 -3.005 -17.262 1.00 73.62 162 TYR A N 1
ATOM 1283 C CA . TYR A 1 162 ? 7.659 -4.459 -17.191 1.00 73.62 162 TYR A CA 1
ATOM 1284 C C . TYR A 1 162 ? 9.081 -5.009 -17.304 1.00 73.62 162 TYR A C 1
ATOM 1286 O O . TYR A 1 162 ? 9.254 -6.165 -17.684 1.00 73.62 162 TYR A O 1
ATOM 1294 N N . LEU A 1 163 ? 10.114 -4.219 -16.989 1.00 68.12 163 LEU A N 1
ATOM 1295 C CA . LEU A 1 163 ? 11.493 -4.688 -17.084 1.00 68.12 163 LEU A CA 1
ATOM 1296 C C . LEU A 1 163 ? 11.682 -5.929 -16.200 1.00 68.12 163 LEU A C 1
ATOM 1298 O O . LEU A 1 163 ? 12.297 -6.890 -16.627 1.00 68.12 163 LEU A O 1
ATOM 1302 N N . PHE A 1 164 ? 11.018 -6.024 -15.052 1.00 71.44 164 PHE A N 1
ATOM 1303 C CA . PHE A 1 164 ? 11.060 -7.229 -14.215 1.00 71.44 164 PHE A CA 1
ATOM 1304 C C . PHE A 1 164 ? 10.443 -8.495 -14.839 1.00 71.44 164 PHE A C 1
ATOM 1306 O O . PHE A 1 164 ? 10.679 -9.589 -14.343 1.00 71.44 164 PHE A O 1
ATOM 1313 N N . SER A 1 165 ? 9.689 -8.397 -15.941 1.00 69.75 165 SER A N 1
ATOM 1314 C CA . SER A 1 165 ? 9.011 -9.550 -16.564 1.00 69.75 165 SER A CA 1
ATOM 1315 C C . SER A 1 165 ? 9.956 -10.645 -17.071 1.00 69.75 165 SER A C 1
ATOM 1317 O O . SER A 1 165 ? 9.513 -11.764 -17.322 1.00 69.75 165 SER A O 1
ATOM 1319 N N . ARG A 1 166 ? 11.250 -10.344 -17.229 1.00 69.56 166 ARG A N 1
ATOM 1320 C CA . ARG A 1 166 ? 12.275 -11.313 -17.654 1.00 69.56 166 ARG A CA 1
ATOM 1321 C C . ARG A 1 166 ? 13.115 -11.857 -16.500 1.00 69.56 166 ARG A C 1
ATOM 1323 O O . ARG A 1 166 ? 14.008 -12.662 -16.744 1.00 69.56 166 ARG A O 1
ATOM 1330 N N . ASP A 1 167 ? 12.874 -11.392 -15.282 1.00 76.88 167 ASP A N 1
ATOM 1331 C CA . ASP A 1 167 ? 13.657 -11.770 -14.115 1.00 76.88 167 ASP A CA 1
ATOM 1332 C C . ASP A 1 167 ? 13.110 -13.037 -13.456 1.00 76.88 167 ASP A C 1
ATOM 1334 O O . ASP A 1 167 ? 11.932 -13.106 -13.107 1.00 76.88 167 ASP A O 1
ATOM 1338 N N . GLU A 1 168 ? 13.963 -14.043 -13.258 1.00 83.38 168 GLU A N 1
ATOM 1339 C CA . GLU A 1 168 ? 13.534 -15.313 -12.663 1.00 83.38 168 GLU A CA 1
ATOM 1340 C C . GLU A 1 168 ? 13.057 -15.142 -11.217 1.00 83.38 168 GLU A C 1
ATOM 1342 O O . GLU A 1 168 ? 12.082 -15.786 -10.826 1.00 83.38 168 GLU A O 1
ATOM 1347 N N . TYR A 1 169 ? 13.690 -14.253 -10.443 1.00 86.62 169 TYR A N 1
ATOM 1348 C CA . TYR A 1 169 ? 13.306 -13.999 -9.056 1.00 86.62 169 TYR A CA 1
ATOM 1349 C C . TYR A 1 169 ? 11.930 -13.328 -8.972 1.00 86.62 169 TYR A C 1
ATOM 1351 O O . TYR A 1 169 ? 11.038 -13.814 -8.276 1.00 86.62 169 TYR A O 1
ATOM 1359 N N . PHE A 1 170 ? 11.703 -12.278 -9.760 1.00 87.56 170 PHE A N 1
ATOM 1360 C CA . PHE A 1 170 ? 10.402 -11.632 -9.891 1.00 87.56 170 PHE A CA 1
ATOM 1361 C C . PHE A 1 170 ? 9.324 -12.617 -10.352 1.00 87.56 170 PHE A C 1
ATOM 1363 O O . PHE A 1 170 ? 8.247 -12.669 -9.763 1.00 87.56 170 PHE A O 1
ATOM 1370 N N . LEU A 1 171 ? 9.605 -13.434 -11.374 1.00 87.94 171 LEU A N 1
ATOM 1371 C CA . LEU A 1 171 ? 8.666 -14.444 -11.870 1.00 87.94 171 LEU A CA 1
ATOM 1372 C C . LEU A 1 171 ? 8.360 -15.523 -10.822 1.00 87.94 171 LEU A C 1
ATOM 1374 O O . LEU A 1 171 ? 7.236 -16.026 -10.778 1.00 87.94 171 LEU A O 1
ATOM 1378 N N . GLN A 1 172 ? 9.326 -15.882 -9.974 1.00 90.00 172 GLN A N 1
ATOM 1379 C CA . GLN A 1 172 ? 9.101 -16.788 -8.851 1.00 90.00 172 GLN A CA 1
ATOM 1380 C C . GLN A 1 172 ? 8.153 -16.164 -7.824 1.00 90.00 172 GLN A C 1
ATOM 1382 O O . GLN A 1 172 ? 7.172 -16.806 -7.450 1.00 90.00 172 GLN A O 1
ATOM 1387 N N . LEU A 1 173 ? 8.397 -14.915 -7.424 1.00 90.75 173 LEU A N 1
ATOM 1388 C CA . LEU A 1 173 ? 7.530 -14.189 -6.495 1.00 90.75 173 LEU A CA 1
ATOM 1389 C C . LEU A 1 173 ? 6.123 -13.966 -7.066 1.00 90.75 173 LEU A C 1
ATOM 1391 O O . LEU A 1 173 ? 5.133 -14.057 -6.341 1.00 90.75 173 LEU A O 1
ATOM 1395 N N . LEU A 1 174 ? 6.010 -13.745 -8.378 1.00 90.81 174 LEU A N 1
ATOM 1396 C CA . LEU A 1 174 ? 4.735 -13.556 -9.068 1.00 90.81 174 LEU A CA 1
ATOM 1397 C C . LEU A 1 174 ? 3.805 -14.765 -8.889 1.00 90.81 174 LEU A C 1
ATOM 1399 O O . LEU A 1 174 ? 2.613 -14.598 -8.635 1.00 90.81 174 LEU A O 1
ATOM 1403 N N . ARG A 1 175 ? 4.36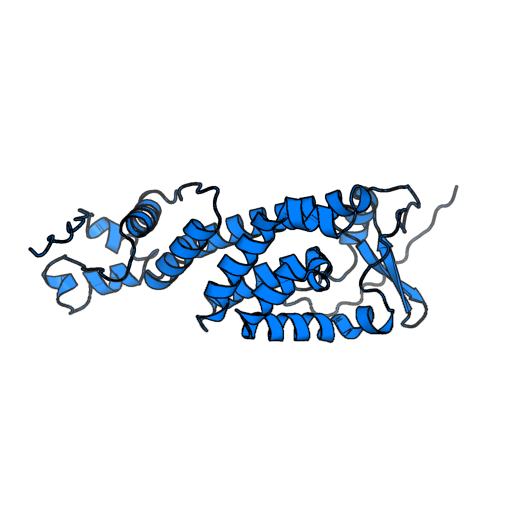3 -15.983 -8.891 1.00 91.81 175 ARG A N 1
ATOM 1404 C CA . ARG A 1 175 ? 3.610 -17.225 -8.637 1.00 91.81 175 ARG A CA 1
ATOM 1405 C C . ARG A 1 175 ? 3.017 -17.298 -7.230 1.00 91.81 175 ARG A C 1
ATOM 1407 O O . ARG A 1 175 ? 2.036 -18.009 -7.031 1.00 91.81 175 ARG A O 1
ATOM 1414 N N . GLU A 1 176 ? 3.585 -16.583 -6.261 1.00 93.25 176 GLU A N 1
ATOM 1415 C CA . GLU A 1 176 ? 3.071 -16.544 -4.887 1.00 93.25 176 GLU A CA 1
ATOM 1416 C C . GLU A 1 176 ? 1.830 -15.653 -4.746 1.00 93.25 176 GLU A C 1
ATOM 1418 O O . GLU A 1 176 ? 1.091 -15.780 -3.768 1.00 93.25 176 GLU A O 1
ATOM 1423 N N . VAL A 1 177 ? 1.577 -14.764 -5.715 1.00 95.06 177 VAL A N 1
ATOM 1424 C CA . VAL A 1 177 ? 0.431 -13.843 -5.716 1.00 95.06 177 VAL A CA 1
ATOM 1425 C C . VAL A 1 177 ? -0.321 -13.951 -7.054 1.00 95.06 177 VAL A C 1
ATOM 1427 O O . VAL A 1 177 ? -0.196 -13.078 -7.916 1.00 95.06 177 VAL A O 1
ATOM 1430 N N . PRO A 1 178 ? -1.139 -15.005 -7.258 1.00 93.50 178 PRO A N 1
ATOM 1431 C CA . PRO A 1 178 ? -1.797 -15.254 -8.544 1.00 93.50 178 PRO A CA 1
ATOM 1432 C C . PRO A 1 178 ? -2.702 -14.109 -9.006 1.00 93.50 178 PRO A C 1
ATOM 1434 O O . PRO A 1 178 ? -2.711 -13.785 -10.187 1.00 93.50 178 PRO A O 1
ATOM 1437 N N . GLY A 1 179 ? -3.416 -13.453 -8.083 1.00 93.19 179 GLY A N 1
ATOM 1438 C CA . GLY A 1 179 ? -4.251 -12.293 -8.417 1.00 93.19 179 GLY A CA 1
ATOM 1439 C C . GLY A 1 179 ? -3.441 -11.142 -9.016 1.00 93.19 179 GLY A C 1
ATOM 1440 O O . GLY A 1 179 ? -3.847 -10.562 -10.014 1.00 93.19 179 GLY A O 1
ATOM 1441 N N . PHE A 1 180 ? -2.243 -10.889 -8.485 1.00 94.00 180 PHE A N 1
ATOM 1442 C CA . PHE A 1 180 ? -1.337 -9.891 -9.051 1.00 94.00 180 PHE A CA 1
ATOM 1443 C C . PHE A 1 180 ? -0.828 -10.297 -10.436 1.00 94.00 180 PHE A C 1
ATOM 1445 O O . PHE A 1 180 ? -0.674 -9.453 -11.310 1.00 94.00 180 PHE A O 1
ATOM 1452 N N . SER A 1 181 ? -0.618 -11.597 -10.666 1.00 90.62 181 SER A N 1
ATOM 1453 C CA . SER A 1 181 ? -0.246 -12.116 -11.989 1.00 90.62 181 SER A CA 1
ATOM 1454 C C . SER A 1 181 ? -1.330 -11.852 -13.034 1.00 90.62 181 SER A C 1
ATOM 1456 O O . SER A 1 181 ? -1.007 -11.496 -14.165 1.00 90.62 181 SER A O 1
ATOM 1458 N N . VAL A 1 182 ? -2.601 -12.043 -12.659 1.00 90.25 182 VAL A N 1
ATOM 1459 C CA . VAL A 1 182 ? -3.756 -11.807 -13.538 1.00 90.25 182 VAL A CA 1
ATOM 1460 C C . VAL A 1 182 ? -3.859 -10.330 -13.878 1.00 90.25 182 VAL A C 1
ATOM 1462 O O . VAL A 1 182 ? -3.840 -10.003 -15.058 1.00 90.25 182 VAL A O 1
ATOM 1465 N N . ASP A 1 183 ? -3.861 -9.444 -12.882 1.00 90.31 183 ASP A N 1
ATOM 1466 C CA . ASP A 1 183 ? -3.953 -8.001 -13.125 1.00 90.31 183 ASP A CA 1
ATOM 1467 C C . ASP A 1 183 ? -2.748 -7.483 -13.923 1.00 90.31 183 ASP A C 1
ATOM 1469 O O . ASP A 1 183 ? -2.892 -6.608 -14.769 1.00 90.31 183 ASP A O 1
ATOM 1473 N N . LEU A 1 184 ? -1.552 -8.042 -13.707 1.00 88.12 184 LEU A N 1
ATOM 1474 C CA . LEU A 1 184 ? -0.375 -7.704 -14.504 1.00 88.12 184 LEU A CA 1
ATOM 1475 C C . LEU A 1 184 ? -0.519 -8.167 -15.959 1.00 88.12 184 LEU A C 1
ATOM 1477 O O . LEU A 1 184 ? -0.131 -7.443 -16.874 1.00 88.12 184 LEU A O 1
ATOM 1481 N N . PHE A 1 185 ? -1.063 -9.365 -16.181 1.00 83.75 185 PHE A N 1
ATOM 1482 C CA . PHE A 1 185 ? -1.365 -9.856 -17.521 1.00 83.75 185 PHE A CA 1
ATOM 1483 C C . PHE A 1 185 ? -2.436 -8.997 -18.192 1.00 83.75 185 PHE A C 1
ATOM 1485 O O . PHE A 1 185 ? -2.253 -8.596 -19.335 1.00 83.75 185 PHE A O 1
ATOM 1492 N N . GLU A 1 186 ? -3.513 -8.658 -17.485 1.00 81.00 186 GLU A N 1
ATOM 1493 C CA . GLU A 1 186 ? -4.537 -7.741 -17.979 1.00 81.00 186 GLU A CA 1
ATOM 1494 C C . GLU A 1 186 ? -3.935 -6.385 -18.313 1.00 81.00 186 GLU A C 1
ATOM 1496 O O . GLU A 1 186 ? -4.153 -5.908 -19.414 1.00 81.00 186 GLU A O 1
ATOM 1501 N N . LEU A 1 187 ? -3.104 -5.812 -17.444 1.00 80.62 187 LEU A N 1
ATOM 1502 C CA . LEU A 1 187 ? -2.416 -4.550 -17.691 1.00 80.62 187 LEU A CA 1
ATOM 1503 C C . LEU A 1 187 ? -1.533 -4.623 -18.949 1.00 80.62 187 LEU A C 1
ATOM 1505 O O . LEU A 1 187 ? -1.581 -3.725 -19.793 1.00 80.62 187 LEU A O 1
ATOM 1509 N N . LEU A 1 188 ? -0.761 -5.701 -19.113 1.00 73.75 188 LEU A N 1
ATOM 1510 C CA . LEU A 1 188 ? 0.043 -5.962 -20.313 1.00 73.75 188 LEU A CA 1
ATOM 1511 C C . LEU A 1 188 ? -0.826 -6.074 -21.571 1.00 73.75 188 LEU A C 1
ATOM 1513 O O . LEU A 1 188 ? -0.458 -5.547 -22.619 1.00 73.75 188 LEU A O 1
ATOM 1517 N N . MET A 1 189 ? -1.973 -6.745 -21.462 1.00 67.00 189 MET A N 1
ATOM 1518 C CA . MET A 1 189 ? -2.909 -6.936 -22.562 1.00 67.00 189 MET A CA 1
ATOM 1519 C C . MET A 1 189 ? -3.667 -5.653 -22.877 1.00 67.00 189 MET A C 1
ATOM 1521 O O . MET A 1 189 ? -3.723 -5.283 -24.026 1.00 67.00 189 MET A O 1
ATOM 1525 N N . THR A 1 190 ? -4.196 -4.902 -21.916 1.00 66.00 190 THR A N 1
ATOM 1526 C CA . THR A 1 190 ? -4.891 -3.628 -22.175 1.00 66.00 190 THR A CA 1
ATOM 1527 C C . THR A 1 190 ? -3.972 -2.574 -22.778 1.00 66.00 190 THR A C 1
ATOM 1529 O O . THR A 1 190 ? -4.427 -1.704 -23.514 1.00 66.00 190 THR A O 1
ATOM 1532 N N . ASN A 1 191 ? -2.665 -2.708 -22.558 1.00 61.34 191 ASN A N 1
ATOM 1533 C CA . ASN A 1 191 ? -1.644 -1.960 -23.275 1.00 61.34 191 ASN A CA 1
ATOM 1534 C C . ASN A 1 191 ? -1.314 -2.596 -24.654 1.00 61.34 191 ASN A C 1
ATOM 1536 O O . ASN A 1 191 ? -0.184 -2.471 -25.119 1.00 61.34 191 ASN A O 1
ATOM 1540 N N . GLU A 1 192 ? -2.287 -3.249 -25.331 1.00 43.12 192 GLU A N 1
ATOM 1541 C CA . GLU A 1 192 ? -2.169 -4.060 -26.576 1.00 43.12 192 GLU A CA 1
ATOM 1542 C C . GLU A 1 192 ? -1.290 -3.431 -27.677 1.00 43.12 192 GLU A C 1
ATOM 1544 O O . GLU A 1 192 ? -0.709 -4.146 -28.503 1.00 43.12 192 GLU A O 1
ATOM 1549 N N . TRP A 1 193 ? -1.169 -2.102 -27.713 1.00 45.81 193 TRP A N 1
ATOM 1550 C CA . TRP A 1 193 ? -0.321 -1.389 -28.670 1.00 45.81 193 TRP A CA 1
ATOM 1551 C C . TRP A 1 193 ? 1.187 -1.628 -28.477 1.00 45.81 193 TRP A C 1
ATOM 1553 O O . TRP A 1 193 ? 1.916 -1.685 -29.475 1.00 45.81 193 TRP A O 1
ATOM 1563 N N . ASP A 1 194 ? 1.655 -1.861 -27.250 1.00 45.09 194 ASP A N 1
ATOM 1564 C CA . ASP A 1 194 ? 3.068 -2.152 -26.949 1.00 45.09 194 ASP A CA 1
ATOM 1565 C C . ASP A 1 194 ? 3.474 -3.551 -27.406 1.00 45.09 194 ASP A C 1
ATOM 1567 O O . ASP A 1 194 ? 4.580 -3.769 -27.917 1.00 45.09 194 ASP A O 1
ATOM 1571 N N . TYR A 1 195 ? 2.540 -4.497 -27.291 1.00 39.53 195 TYR A N 1
ATOM 1572 C CA . TYR A 1 195 ? 2.754 -5.893 -27.649 1.00 39.53 195 TYR A CA 1
ATOM 1573 C C . TYR A 1 195 ? 2.832 -6.089 -29.170 1.00 39.53 195 TYR A C 1
ATOM 1575 O O . TYR A 1 195 ? 3.738 -6.760 -29.666 1.00 39.53 195 TYR A O 1
ATOM 1583 N N . ARG A 1 196 ? 1.938 -5.447 -29.942 1.00 39.41 196 ARG A N 1
ATOM 1584 C CA . ARG A 1 196 ? 1.943 -5.534 -31.420 1.00 39.41 196 ARG A CA 1
ATOM 1585 C C . ARG A 1 196 ? 3.126 -4.822 -32.074 1.00 39.41 196 ARG A C 1
ATOM 1587 O O . ARG A 1 196 ? 3.501 -5.178 -33.189 1.00 39.41 196 ARG A O 1
ATOM 1594 N N . SER A 1 197 ? 3.726 -3.853 -31.388 1.00 44.41 197 SER A N 1
ATOM 1595 C CA . SER A 1 197 ? 4.887 -3.109 -31.890 1.00 44.41 197 SER A CA 1
ATOM 1596 C C . SER A 1 197 ? 6.222 -3.811 -31.590 1.00 44.41 197 SER A C 1
ATOM 1598 O O . SER A 1 197 ? 7.265 -3.365 -32.063 1.00 44.41 197 SER A O 1
ATOM 1600 N N . GLY A 1 198 ? 6.217 -4.908 -30.817 1.00 38.62 198 GLY A N 1
ATOM 1601 C CA . GLY A 1 198 ? 7.439 -5.579 -30.359 1.00 38.62 198 GLY A CA 1
ATOM 1602 C C . GLY A 1 198 ? 8.217 -4.776 -29.311 1.00 38.62 198 GLY A C 1
ATOM 1603 O O . GLY A 1 198 ? 9.387 -5.063 -29.061 1.00 38.62 198 GLY A O 1
ATOM 1604 N N . VAL A 1 199 ? 7.585 -3.773 -28.693 1.00 43.69 199 VAL A N 1
ATOM 1605 C CA . VAL A 1 199 ? 8.244 -2.794 -27.824 1.00 43.69 199 VAL A CA 1
ATOM 1606 C C . VAL A 1 199 ? 7.917 -3.067 -26.357 1.00 43.69 199 VAL A C 1
ATOM 1608 O O . VAL A 1 199 ? 7.507 -2.194 -25.603 1.00 43.69 199 VAL A O 1
ATOM 1611 N N . LEU A 1 200 ? 8.212 -4.284 -25.899 1.00 47.66 200 LEU A N 1
ATOM 1612 C CA . LEU A 1 200 ? 8.695 -4.440 -24.525 1.00 47.66 200 LEU A CA 1
ATOM 1613 C C . LEU A 1 200 ? 10.063 -3.761 -24.503 1.00 47.66 200 LEU A C 1
ATOM 1615 O O . LEU A 1 200 ? 11.039 -4.425 -24.837 1.00 47.66 200 LEU A O 1
ATOM 1619 N N . ALA A 1 201 ? 10.094 -2.443 -24.265 1.00 46.62 201 ALA A N 1
ATOM 1620 C CA . ALA A 1 201 ? 11.205 -1.516 -24.505 1.00 46.62 201 ALA A CA 1
ATOM 1621 C C . ALA A 1 201 ? 12.602 -2.115 -24.249 1.00 46.62 201 ALA A C 1
ATOM 1623 O O . ALA A 1 201 ? 13.227 -1.879 -23.220 1.00 46.62 201 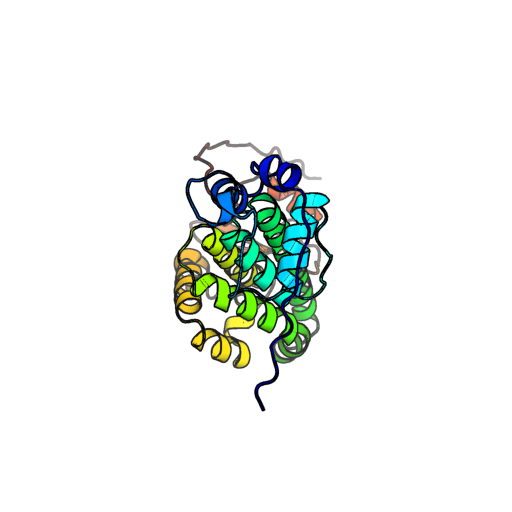ALA A O 1
ATOM 1624 N N . SER A 1 202 ? 13.125 -2.872 -25.215 1.00 43.00 202 SER A N 1
ATOM 1625 C CA . SER A 1 202 ? 14.481 -3.417 -25.168 1.00 43.00 202 SER A CA 1
ATOM 1626 C C . SER A 1 202 ? 15.507 -2.336 -25.479 1.00 43.00 202 SER A C 1
ATOM 1628 O O . SER A 1 202 ? 16.690 -2.507 -25.209 1.00 43.00 202 SER A O 1
ATOM 1630 N N . THR A 1 203 ? 15.051 -1.216 -26.040 1.00 49.50 203 THR A N 1
ATOM 1631 C CA . THR A 1 203 ? 15.858 -0.054 -26.384 1.00 49.50 203 THR A CA 1
ATOM 1632 C C . THR A 1 203 ? 15.106 1.203 -25.974 1.00 49.50 203 THR A C 1
ATOM 1634 O O . THR A 1 203 ? 14.114 1.581 -26.598 1.00 49.50 203 THR A O 1
ATOM 1637 N N . LEU A 1 204 ? 15.576 1.849 -24.909 1.00 55.34 204 LEU A N 1
ATOM 1638 C CA . LEU A 1 204 ? 15.217 3.234 -24.637 1.00 55.34 204 LEU A CA 1
ATOM 1639 C C . LEU A 1 204 ? 15.749 4.103 -25.787 1.00 55.34 204 LEU A C 1
ATOM 1641 O O . LEU A 1 204 ? 16.877 3.868 -26.234 1.00 55.34 204 LEU A O 1
ATOM 1645 N N . PRO A 1 205 ? 14.991 5.108 -26.259 1.00 58.69 205 PRO A N 1
ATOM 1646 C CA . PRO A 1 205 ? 15.554 6.152 -27.106 1.00 58.69 205 PRO A CA 1
ATOM 1647 C C . PRO A 1 205 ? 16.798 6.726 -26.428 1.00 58.69 205 PRO A C 1
ATOM 1649 O O . PRO A 1 205 ? 16.860 6.774 -25.205 1.00 58.69 205 PRO A O 1
ATOM 1652 N N . THR A 1 206 ? 17.804 7.135 -27.195 1.00 62.19 206 THR A N 1
ATOM 1653 C CA . THR A 1 206 ? 19.001 7.816 -26.663 1.00 62.19 206 THR A CA 1
ATOM 1654 C C . THR A 1 206 ? 18.917 9.334 -26.832 1.00 62.19 206 THR A C 1
ATOM 1656 O O . THR A 1 206 ? 19.736 10.071 -26.285 1.00 62.19 206 THR A O 1
ATOM 1659 N N . GLN A 1 207 ? 17.897 9.817 -27.548 1.00 70.56 207 GLN A N 1
ATOM 1660 C CA . GLN A 1 207 ? 17.690 11.221 -27.887 1.00 70.56 207 GLN A CA 1
ATOM 1661 C C . GLN A 1 207 ? 16.227 11.627 -27.724 1.00 70.56 207 GLN A C 1
ATOM 1663 O O . GLN A 1 207 ? 15.318 10.819 -27.915 1.00 70.56 207 GLN A O 1
ATOM 1668 N N . CYS A 1 208 ? 16.017 12.865 -27.277 1.00 71.44 208 CYS A N 1
ATOM 1669 C CA . CYS A 1 208 ? 14.688 13.418 -27.087 1.00 71.44 208 CYS A CA 1
ATOM 1670 C C . CYS A 1 208 ? 13.977 13.500 -28.441 1.00 71.44 208 CYS A C 1
ATOM 1672 O O . CYS A 1 208 ? 14.493 14.128 -29.352 1.00 71.44 208 CYS A O 1
ATOM 1674 N N . SER A 1 209 ? 12.781 12.950 -28.591 1.00 71.88 209 SER A N 1
ATOM 1675 C CA . SER A 1 209 ? 12.052 12.977 -29.863 1.00 71.88 209 SER A CA 1
ATOM 1676 C C . SER A 1 209 ? 11.608 14.380 -30.278 1.00 71.88 209 SER A C 1
ATOM 1678 O O . SER A 1 209 ? 11.360 14.613 -31.453 1.00 71.88 209 SER A O 1
ATOM 1680 N N . SER A 1 210 ? 11.526 15.318 -29.329 1.00 77.38 210 SER A N 1
ATOM 1681 C CA . SER A 1 210 ? 11.160 16.713 -29.599 1.00 77.38 210 SER A CA 1
ATOM 1682 C C . SER A 1 210 ? 12.382 17.578 -29.928 1.00 77.38 210 SER A C 1
ATOM 1684 O O . SER A 1 210 ? 12.407 18.245 -30.957 1.00 77.38 210 SER A O 1
ATOM 1686 N N . CYS A 1 211 ? 13.426 17.554 -29.090 1.00 83.00 211 CYS A N 1
ATOM 1687 C CA . CYS A 1 211 ? 14.591 18.436 -29.251 1.00 83.00 211 CYS A CA 1
ATOM 1688 C C . CYS A 1 211 ? 15.870 17.738 -29.737 1.00 83.00 211 CYS A C 1
ATOM 1690 O O . CYS A 1 211 ? 16.908 18.388 -29.838 1.00 83.00 211 CYS A O 1
ATOM 1692 N N . LEU A 1 212 ? 15.824 16.425 -29.985 1.00 80.50 212 LEU A N 1
ATOM 1693 C CA . LEU A 1 212 ? 16.924 15.558 -30.446 1.00 80.50 212 LEU A CA 1
ATOM 1694 C C . LEU A 1 212 ? 18.178 15.548 -29.560 1.00 80.50 212 LEU A C 1
ATOM 1696 O O . LEU A 1 212 ? 19.178 14.907 -29.880 1.00 80.50 212 LEU A O 1
ATOM 1700 N N . ARG A 1 213 ? 18.142 16.217 -28.403 1.00 76.75 213 ARG A N 1
ATOM 1701 C CA . ARG A 1 213 ? 19.251 16.210 -27.450 1.00 76.75 213 ARG A CA 1
ATOM 1702 C C . ARG A 1 213 ? 19.415 14.814 -26.870 1.00 76.75 213 ARG A C 1
ATOM 1704 O O . ARG A 1 213 ? 18.430 14.191 -26.472 1.00 76.75 213 ARG A O 1
ATOM 1711 N N . SER A 1 214 ? 20.664 14.364 -26.763 1.00 66.19 214 SER A N 1
ATOM 1712 C CA . SER A 1 214 ? 21.005 13.193 -25.957 1.00 66.19 214 SER A CA 1
ATOM 1713 C C . SER A 1 214 ? 20.481 13.412 -24.544 1.00 66.19 214 SER A C 1
ATOM 1715 O O . SER A 1 214 ? 20.781 14.436 -23.931 1.00 66.19 214 SER A O 1
ATOM 1717 N N . CYS A 1 215 ? 19.668 12.491 -24.043 1.00 56.62 215 CYS A N 1
ATOM 1718 C CA . CYS A 1 215 ? 19.063 12.611 -22.723 1.00 56.62 215 CYS A CA 1
ATOM 1719 C C . CYS A 1 215 ? 19.234 11.301 -21.970 1.00 56.62 215 CYS A C 1
ATOM 1721 O O . CYS A 1 215 ? 19.047 10.223 -22.526 1.00 56.62 215 CYS A O 1
ATOM 1723 N N . ASN A 1 216 ? 19.557 11.400 -20.685 1.00 53.06 216 ASN A N 1
ATOM 1724 C CA . ASN A 1 216 ? 19.332 10.293 -19.771 1.00 53.06 216 ASN A CA 1
ATOM 1725 C C . ASN A 1 216 ? 17.828 10.310 -19.477 1.00 53.06 216 ASN A C 1
ATOM 1727 O O . ASN A 1 216 ? 17.348 11.217 -18.798 1.00 53.06 216 ASN A O 1
ATOM 1731 N N . PHE A 1 217 ? 17.066 9.410 -20.104 1.00 52.75 217 PHE A N 1
ATOM 1732 C CA . PHE A 1 217 ? 15.606 9.418 -19.993 1.00 52.75 217 PHE A CA 1
ATOM 1733 C C . PHE A 1 217 ? 15.190 9.059 -18.580 1.00 52.75 217 PHE A C 1
ATOM 1735 O O . PHE A 1 217 ? 15.420 7.948 -18.112 1.00 52.75 217 PHE A O 1
ATOM 1742 N N . TYR A 1 218 ? 14.562 10.030 -17.935 1.00 43.06 218 TYR A N 1
ATOM 1743 C CA . TYR A 1 218 ? 14.049 9.945 -16.586 1.00 43.06 218 TYR A CA 1
ATOM 1744 C C . TYR A 1 218 ? 12.800 10.820 -16.474 1.00 43.06 218 TYR A C 1
ATOM 1746 O O . TYR A 1 218 ? 12.842 11.975 -16.899 1.00 43.06 218 TYR A O 1
ATOM 1754 N N . PRO A 1 219 ? 11.689 10.357 -15.894 1.00 45.41 219 PRO A N 1
ATOM 1755 C CA . PRO A 1 219 ? 11.099 9.036 -15.976 1.00 45.41 219 PRO A CA 1
ATOM 1756 C C . PRO A 1 219 ? 9.893 9.062 -16.929 1.00 45.41 219 PRO A C 1
ATOM 1758 O O . PRO A 1 219 ? 8.812 8.635 -16.557 1.00 45.41 219 PRO A O 1
ATOM 1761 N N . LEU A 1 220 ? 10.004 9.637 -18.132 1.00 46.81 220 LEU A N 1
ATOM 1762 C CA . LEU A 1 220 ? 8.859 9.745 -19.046 1.00 46.81 220 LEU A CA 1
ATOM 1763 C C . LEU A 1 220 ? 9.314 9.577 -20.502 1.00 46.81 220 LEU A C 1
ATOM 1765 O O . LEU A 1 220 ? 9.724 10.531 -21.160 1.00 46.81 220 LEU A O 1
ATOM 1769 N N . THR A 1 221 ? 9.258 8.347 -21.023 1.00 50.09 221 THR A N 1
ATOM 1770 C CA . THR A 1 221 ? 9.079 8.191 -22.475 1.00 50.09 221 THR A CA 1
ATOM 1771 C C . THR A 1 221 ? 7.595 8.027 -22.725 1.00 50.09 221 THR A C 1
ATOM 1773 O O . THR A 1 221 ? 6.938 7.243 -22.043 1.00 50.09 221 THR A O 1
ATOM 1776 N N . TRP A 1 222 ? 7.107 8.729 -23.725 1.00 53.84 222 TRP A N 1
ATOM 1777 C CA . TRP A 1 222 ? 5.732 8.684 -24.175 1.00 53.84 222 TRP A CA 1
ATOM 1778 C C . TRP A 1 222 ? 5.674 7.927 -25.495 1.00 53.84 222 TRP A C 1
ATOM 1780 O O . TRP A 1 222 ? 6.681 7.791 -26.189 1.00 53.84 222 TRP A O 1
ATOM 1790 N N . PHE A 1 223 ? 4.498 7.457 -25.876 1.00 47.66 223 PHE A N 1
ATOM 1791 C CA . PHE A 1 223 ? 4.278 7.017 -27.247 1.00 47.66 223 PHE A CA 1
ATOM 1792 C C . PHE A 1 223 ? 3.958 8.247 -28.084 1.00 47.66 223 PHE A C 1
ATOM 1794 O O . PHE A 1 223 ? 2.990 8.952 -27.808 1.00 47.66 223 PHE A O 1
ATOM 1801 N N . SER A 1 224 ? 4.783 8.533 -29.088 1.00 46.34 224 SER A N 1
ATOM 1802 C CA . SER A 1 224 ? 4.443 9.546 -30.084 1.00 46.34 224 SER A CA 1
ATOM 1803 C C . SER A 1 224 ? 3.780 8.855 -31.267 1.00 46.34 224 SER A C 1
ATOM 1805 O O . SER A 1 224 ? 4.284 7.854 -31.781 1.00 46.34 224 SER A O 1
ATOM 1807 N N . ARG A 1 225 ? 2.619 9.370 -31.683 1.00 45.00 225 ARG A N 1
ATOM 1808 C CA . ARG A 1 225 ? 1.936 8.923 -32.897 1.00 45.00 225 ARG A CA 1
ATOM 1809 C C . ARG A 1 225 ? 2.690 9.486 -34.095 1.00 45.00 225 ARG A C 1
ATOM 1811 O O . ARG A 1 225 ? 2.667 10.693 -34.311 1.00 45.00 225 ARG A O 1
ATOM 1818 N N . VAL A 1 226 ? 3.338 8.617 -34.862 1.00 51.19 226 VAL A N 1
ATOM 1819 C CA . VAL A 1 226 ? 4.177 9.041 -35.991 1.00 51.19 226 VAL A CA 1
ATOM 1820 C C . VAL A 1 226 ? 3.340 9.167 -37.266 1.00 51.19 226 VAL A C 1
ATOM 1822 O O . VAL A 1 226 ? 3.501 10.135 -37.993 1.00 51.19 226 VAL A O 1
ATOM 1825 N N . GLU A 1 227 ? 2.391 8.250 -37.505 1.00 40.38 227 GLU A N 1
ATOM 1826 C CA . GLU A 1 227 ? 1.456 8.253 -38.650 1.00 40.38 227 GLU A CA 1
ATOM 1827 C C . GLU A 1 227 ? 0.345 7.202 -38.440 1.00 40.38 227 GLU A C 1
ATOM 1829 O O . GLU A 1 227 ? 0.518 6.321 -37.610 1.00 40.38 227 GLU A O 1
ATOM 1834 N N . TYR A 1 228 ? -0.799 7.285 -39.141 1.00 43.69 228 TYR A N 1
ATOM 1835 C CA . TYR A 1 228 ? -1.932 6.320 -39.172 1.00 43.69 228 TYR A CA 1
ATOM 1836 C C . TYR A 1 228 ? -1.780 5.013 -38.350 1.00 43.69 228 TYR A C 1
ATOM 1838 O O . TYR A 1 228 ? -1.510 3.943 -38.887 1.00 43.69 228 TYR A O 1
ATOM 1846 N N . GLY A 1 229 ? -1.998 5.093 -37.031 1.00 43.72 229 GLY A N 1
ATOM 1847 C CA . GLY A 1 229 ? -2.017 3.928 -36.134 1.00 43.72 229 GLY A CA 1
ATOM 1848 C C . GLY A 1 229 ? -0.647 3.350 -35.749 1.00 43.72 229 GLY A C 1
ATOM 1849 O O . GLY A 1 229 ? -0.605 2.356 -35.029 1.00 43.72 229 GLY A O 1
ATOM 1850 N N . ARG A 1 230 ? 0.459 3.962 -36.188 1.00 40.25 230 ARG A N 1
ATOM 1851 C CA . ARG A 1 230 ? 1.834 3.606 -35.831 1.00 40.25 230 ARG A CA 1
ATOM 1852 C C . ARG A 1 230 ? 2.366 4.560 -34.764 1.00 40.25 230 ARG A C 1
ATOM 1854 O O . ARG A 1 230 ? 2.366 5.781 -34.938 1.00 40.25 230 ARG A O 1
ATOM 1861 N N . PHE A 1 231 ? 2.829 3.979 -33.667 1.00 46.28 231 PHE A N 1
ATOM 1862 C CA . PHE A 1 231 ? 3.422 4.691 -32.545 1.00 46.28 231 PHE A CA 1
ATOM 1863 C C . PHE A 1 231 ? 4.880 4.271 -32.401 1.00 46.28 231 PHE A C 1
ATOM 1865 O O . PHE A 1 231 ? 5.211 3.098 -32.568 1.00 46.28 231 PHE A O 1
ATOM 1872 N N . GLU A 1 232 ? 5.744 5.230 -32.094 1.00 54.88 232 GLU A N 1
ATOM 1873 C CA . GLU A 1 232 ? 7.125 4.969 -31.702 1.00 54.88 232 GLU A CA 1
ATOM 1874 C C . GLU A 1 232 ? 7.314 5.400 -30.249 1.00 54.88 232 GLU A C 1
ATOM 1876 O O . GLU A 1 232 ? 6.694 6.363 -29.781 1.00 54.88 232 GLU A O 1
ATOM 1881 N N . VAL A 1 233 ? 8.173 4.681 -29.519 1.00 54.75 233 VAL A N 1
ATOM 1882 C CA . VAL A 1 233 ? 8.595 5.128 -28.189 1.00 54.75 233 VAL A CA 1
ATOM 1883 C C . VAL A 1 233 ? 9.400 6.400 -28.376 1.00 54.75 233 VAL A C 1
ATOM 1885 O O . VAL A 1 233 ? 10.521 6.382 -28.879 1.00 54.75 233 VAL A O 1
ATOM 1888 N N . ALA A 1 234 ? 8.815 7.503 -27.941 1.00 60.91 234 ALA A N 1
ATOM 1889 C CA . ALA A 1 234 ? 9.422 8.808 -27.945 1.00 60.91 234 ALA A CA 1
ATOM 1890 C C . ALA A 1 234 ? 9.908 9.146 -26.538 1.00 60.91 234 ALA A C 1
ATOM 1892 O O . ALA A 1 234 ? 9.136 9.286 -25.589 1.00 60.91 234 ALA A O 1
ATOM 1893 N N . GLY A 1 235 ? 11.215 9.291 -26.371 1.00 63.41 235 GLY A N 1
ATOM 1894 C CA . GLY A 1 235 ? 11.754 9.844 -25.139 1.00 63.41 235 GLY A CA 1
ATOM 1895 C C . GLY A 1 235 ? 11.627 11.353 -25.175 1.00 63.41 235 GLY A C 1
ATOM 1896 O O . GLY A 1 235 ? 12.031 11.957 -26.157 1.00 63.41 235 GLY A O 1
ATOM 1897 N N . LEU A 1 236 ? 11.097 11.990 -24.134 1.00 64.75 236 LEU A N 1
ATOM 1898 C CA . LEU A 1 236 ? 11.154 13.448 -24.016 1.00 64.75 236 LEU A CA 1
ATOM 1899 C C . LEU A 1 236 ? 12.128 13.827 -22.903 1.00 64.75 236 LEU A C 1
ATOM 1901 O O . LEU A 1 236 ? 12.164 13.190 -21.852 1.00 64.75 236 LEU A O 1
ATOM 1905 N N . CYS A 1 237 ? 12.936 14.863 -23.135 1.00 66.56 237 CYS A N 1
ATOM 1906 C CA . CYS A 1 237 ? 13.725 15.466 -22.066 1.00 66.56 237 CYS A CA 1
ATOM 1907 C C . CYS A 1 237 ? 12.802 16.159 -21.058 1.00 66.56 237 CYS A C 1
ATOM 1909 O O . CYS A 1 237 ? 11.654 16.461 -21.383 1.00 66.56 237 CYS A O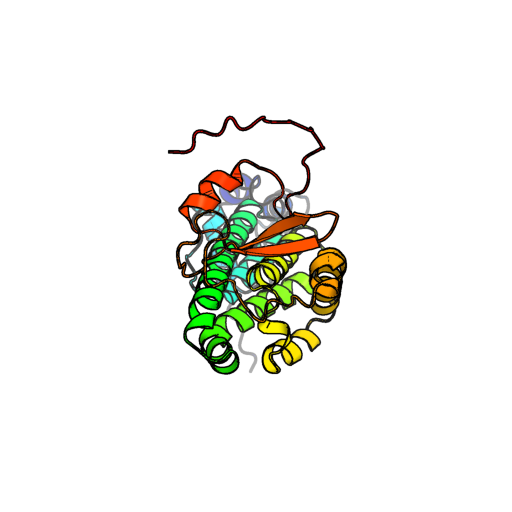 1
ATOM 1911 N N . LEU A 1 238 ? 13.309 16.452 -19.858 1.00 61.09 238 LEU A N 1
ATOM 1912 C CA . LEU A 1 238 ? 12.531 17.096 -18.796 1.00 61.09 238 LEU A CA 1
ATOM 1913 C C . LEU A 1 238 ? 11.837 18.384 -19.285 1.00 61.09 238 LEU A C 1
ATOM 1915 O O . LEU A 1 238 ? 10.638 18.551 -19.071 1.00 61.09 238 LEU A O 1
ATOM 1919 N N . ASP A 1 239 ? 12.559 19.229 -20.025 1.00 70.25 239 ASP A N 1
ATOM 1920 C CA . ASP A 1 239 ? 12.048 20.501 -20.554 1.00 70.25 239 ASP A CA 1
ATOM 1921 C C . ASP A 1 239 ? 10.930 20.296 -21.591 1.00 70.25 239 ASP A C 1
ATOM 1923 O O . ASP A 1 239 ? 9.845 20.867 -21.475 1.00 70.25 239 ASP A O 1
ATOM 1927 N N . CYS A 1 240 ? 11.156 19.428 -22.585 1.00 70.62 240 CYS A N 1
ATOM 1928 C CA . CYS A 1 240 ? 10.158 19.104 -23.611 1.00 70.62 240 CYS A CA 1
ATOM 1929 C C . CYS A 1 240 ? 8.941 18.403 -23.008 1.00 70.62 240 CYS A C 1
ATOM 1931 O O . CYS A 1 240 ? 7.817 18.603 -23.455 1.00 70.62 240 CYS A O 1
ATOM 1933 N N . ASN A 1 241 ? 9.150 17.598 -21.974 1.00 66.00 241 ASN A N 1
ATOM 1934 C CA . ASN A 1 241 ? 8.087 16.924 -21.257 1.00 66.00 241 ASN A CA 1
ATOM 1935 C C . ASN A 1 241 ? 7.185 17.917 -20.505 1.00 66.00 241 ASN A C 1
ATOM 1937 O O . ASN A 1 241 ? 5.967 17.768 -20.530 1.00 66.00 241 ASN A O 1
ATOM 1941 N N . HIS A 1 242 ? 7.746 18.958 -19.883 1.00 62.34 242 HIS A N 1
ATOM 1942 C CA . HIS A 1 242 ? 6.943 20.019 -19.267 1.00 62.34 242 HIS A CA 1
ATOM 1943 C C . HIS A 1 242 ? 6.059 20.757 -20.282 1.00 62.34 242 HIS A C 1
ATOM 1945 O O . HIS A 1 242 ? 4.926 21.096 -19.948 1.00 62.34 242 HIS A O 1
ATOM 1951 N N . ALA A 1 243 ? 6.538 20.941 -21.515 1.00 62.84 243 ALA A N 1
ATOM 1952 C CA . ALA A 1 243 ? 5.756 21.524 -22.605 1.00 62.84 243 ALA A CA 1
ATOM 1953 C C . ALA A 1 243 ? 4.685 20.560 -23.155 1.00 62.84 243 ALA A C 1
ATOM 1955 O O . ALA A 1 243 ? 3.560 20.972 -23.424 1.00 62.84 243 ALA A O 1
ATOM 1956 N N . HIS A 1 244 ? 4.998 19.265 -23.269 1.00 55.53 244 HIS A N 1
ATOM 1957 C CA . HIS A 1 244 ? 4.061 18.244 -23.754 1.00 55.53 244 HIS A CA 1
ATOM 1958 C C . HIS A 1 244 ? 2.994 17.835 -22.727 1.00 55.53 244 HIS A C 1
ATOM 1960 O O . HIS A 1 244 ? 1.927 17.386 -23.125 1.00 55.53 244 HIS A O 1
ATOM 1966 N N . ARG A 1 245 ? 3.218 18.051 -21.422 1.00 44.47 245 ARG A N 1
ATOM 1967 C CA . ARG A 1 245 ? 2.226 17.796 -20.355 1.00 44.47 245 ARG A CA 1
ATOM 1968 C C . ARG A 1 245 ? 0.903 18.557 -20.519 1.00 44.47 245 ARG A C 1
ATOM 1970 O O . ARG A 1 245 ? -0.051 18.216 -19.827 1.00 44.47 245 ARG A O 1
ATOM 1977 N N . GLN A 1 246 ? 0.843 19.575 -21.378 1.00 43.81 246 GLN A N 1
ATOM 1978 C CA . GLN A 1 246 ? -0.391 20.309 -21.675 1.00 43.81 246 GLN A CA 1
ATOM 1979 C C . GLN A 1 246 ? -1.284 19.621 -22.724 1.00 43.81 246 GLN A C 1
ATOM 1981 O O . GLN A 1 246 ? -2.449 19.984 -22.830 1.00 43.81 246 GLN A O 1
ATOM 1986 N N . PHE A 1 247 ? -0.783 18.613 -23.447 1.00 39.12 247 PHE A N 1
ATOM 1987 C CA . PHE A 1 247 ? -1.524 17.893 -24.486 1.00 39.12 247 PHE A CA 1
ATOM 1988 C C . PHE A 1 247 ? -1.705 16.412 -24.095 1.00 39.12 247 PHE A C 1
ATOM 1990 O O . PHE A 1 247 ? -0.768 15.630 -24.175 1.00 39.12 247 PHE A O 1
ATOM 1997 N N . GLU A 1 248 ? -2.919 16.092 -23.633 1.00 37.59 248 GLU A N 1
ATOM 1998 C CA . GLU A 1 248 ? -3.615 14.789 -23.542 1.00 37.59 248 GLU A CA 1
ATOM 1999 C C . GLU A 1 248 ? -2.885 13.499 -23.080 1.00 37.59 248 GLU A C 1
ATOM 2001 O O . GLU A 1 248 ? -1.938 13.012 -23.687 1.00 37.59 248 GLU A O 1
ATOM 2006 N N . GLY A 1 249 ? -3.491 12.842 -22.073 1.00 35.16 249 GLY A N 1
ATOM 2007 C CA . GLY A 1 249 ? -3.432 11.385 -21.873 1.00 35.16 249 GLY A CA 1
ATOM 2008 C C . GLY A 1 249 ? -2.416 10.862 -20.853 1.00 35.16 249 GLY A C 1
ATOM 2009 O O . GLY A 1 249 ? -1.425 10.236 -21.220 1.00 35.16 249 GLY A O 1
ATOM 2010 N N . ARG A 1 250 ? -2.683 11.022 -19.548 1.00 34.69 250 ARG A N 1
ATOM 2011 C CA . ARG A 1 250 ? -2.071 10.144 -18.534 1.00 34.69 250 ARG A CA 1
ATOM 2012 C C . ARG A 1 250 ? -2.718 8.762 -18.629 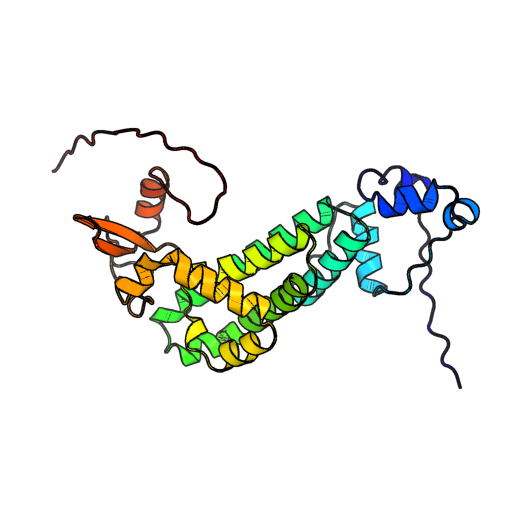1.00 34.69 250 ARG A C 1
ATOM 2014 O O . ARG A 1 250 ? -3.940 8.662 -18.537 1.00 34.69 250 ARG A O 1
ATOM 2021 N N . LEU A 1 251 ? -1.913 7.706 -18.752 1.00 35.66 251 LEU A N 1
ATOM 2022 C CA . LEU A 1 251 ? -2.369 6.357 -18.416 1.00 35.66 251 LEU A CA 1
ATOM 2023 C C . LEU A 1 251 ? -2.791 6.381 -16.937 1.00 35.66 251 LEU A C 1
ATOM 2025 O O . LEU A 1 251 ? -1.985 6.700 -16.068 1.00 35.66 251 LEU A O 1
ATOM 2029 N N . ASN A 1 252 ? -4.074 6.110 -16.695 1.00 32.75 252 ASN A N 1
ATOM 2030 C CA . ASN A 1 252 ? -4.734 6.009 -15.390 1.00 32.75 252 ASN A CA 1
ATOM 2031 C C . ASN A 1 252 ? -4.893 7.296 -14.562 1.00 32.75 252 ASN A C 1
ATOM 2033 O O . ASN A 1 252 ? -4.449 7.388 -13.421 1.00 32.75 252 ASN A O 1
ATOM 2037 N N . THR A 1 253 ? -5.700 8.238 -15.048 1.00 30.41 253 THR A N 1
ATOM 2038 C CA . THR A 1 253 ? -6.618 8.941 -14.136 1.00 30.41 253 THR A CA 1
ATOM 2039 C C . THR A 1 253 ? -8.036 8.769 -14.646 1.00 30.41 253 THR A C 1
ATOM 2041 O O . THR A 1 253 ? -8.351 9.188 -15.758 1.00 30.41 253 THR A O 1
ATOM 2044 N N . ALA A 1 254 ? -8.879 8.117 -13.848 1.00 35.34 254 ALA A N 1
ATOM 2045 C CA . ALA A 1 254 ? -10.299 8.005 -14.125 1.00 35.34 254 ALA A CA 1
ATOM 2046 C C . ALA A 1 254 ? -10.894 9.402 -14.370 1.00 35.34 254 ALA A C 1
ATOM 2048 O O . ALA A 1 254 ? -10.820 10.274 -13.508 1.00 35.34 254 ALA A O 1
ATOM 2049 N N . GLY A 1 255 ? -11.491 9.584 -15.549 1.00 38.66 255 GLY A N 1
ATOM 2050 C CA . GLY A 1 255 ? -12.361 10.712 -15.862 1.00 38.66 255 GLY A CA 1
ATOM 2051 C C . GLY A 1 255 ? -11.672 11.935 -16.460 1.00 38.66 255 GLY A C 1
ATOM 2052 O O . GLY A 1 255 ? -11.472 12.925 -15.772 1.00 38.66 255 GLY A O 1
ATOM 2053 N N . THR A 1 256 ? -11.484 11.943 -17.777 1.00 31.03 256 THR A N 1
ATOM 2054 C CA . THR A 1 256 ? -11.687 13.166 -18.565 1.00 31.03 256 THR A CA 1
ATOM 2055 C C . THR A 1 256 ? -12.376 12.808 -19.874 1.00 31.03 256 THR A C 1
ATOM 2057 O O . THR A 1 256 ? -11.870 12.061 -20.706 1.00 31.03 256 THR A O 1
ATOM 2060 N N . SER A 1 257 ? -13.600 13.308 -20.002 1.00 29.00 257 SER A N 1
ATOM 2061 C CA . SER A 1 257 ? -14.409 13.313 -21.212 1.00 29.00 257 SER A CA 1
ATOM 2062 C C . SER A 1 257 ? -13.691 14.039 -22.346 1.00 29.00 257 SER A C 1
ATOM 2064 O O . SER A 1 257 ? -13.104 15.096 -22.125 1.00 29.00 257 SER A O 1
ATOM 2066 N N . HIS A 1 258 ? -13.815 13.489 -23.552 1.00 32.12 258 HIS A N 1
ATOM 2067 C CA . HIS A 1 258 ? -13.425 14.106 -24.813 1.00 32.12 258 HIS A CA 1
ATOM 2068 C C . HIS A 1 258 ? -13.866 15.575 -24.909 1.00 32.12 258 HIS A C 1
ATOM 2070 O O . HIS A 1 258 ? -15.061 15.870 -24.910 1.00 32.12 258 HIS A O 1
ATOM 2076 N N . SER A 1 259 ? -12.902 16.476 -25.071 1.00 24.89 259 SER A N 1
ATOM 2077 C CA . SER A 1 259 ? -13.114 17.763 -25.725 1.00 24.89 259 SER A CA 1
ATOM 2078 C C . SER A 1 259 ? -11.989 17.956 -26.732 1.00 24.89 259 SER A C 1
ATOM 2080 O O . SER A 1 259 ? -10.845 18.183 -26.352 1.00 24.89 259 SER A O 1
ATOM 2082 N N . GLU A 1 260 ? -12.327 17.819 -28.013 1.00 30.67 260 GLU A N 1
ATOM 2083 C CA . GLU A 1 260 ? -11.464 18.187 -29.130 1.00 30.67 260 GLU A CA 1
ATOM 2084 C C . GLU A 1 260 ? -11.187 19.697 -29.065 1.00 30.67 260 GLU A C 1
ATOM 2086 O O . GLU A 1 260 ? -12.016 20.509 -29.473 1.00 30.67 260 GLU A O 1
ATOM 2091 N N . GLU A 1 261 ? -10.019 20.089 -28.558 1.00 24.03 261 GLU A N 1
ATOM 2092 C CA . GLU A 1 261 ? -9.470 21.428 -28.778 1.00 24.03 261 GLU A CA 1
ATOM 2093 C C . GLU A 1 261 ? -8.348 21.348 -29.817 1.00 24.03 261 GLU A C 1
ATOM 2095 O O . GLU A 1 261 ? -7.189 21.047 -29.534 1.00 24.03 261 GLU A O 1
ATOM 2100 N N . THR A 1 262 ? -8.702 21.637 -31.068 1.00 28.92 262 THR A N 1
ATOM 2101 C CA . THR A 1 262 ? -7.743 21.967 -32.127 1.00 28.92 262 THR A CA 1
ATOM 2102 C C . THR A 1 262 ? -7.018 23.269 -31.788 1.00 28.92 262 THR A C 1
ATOM 2104 O O . THR A 1 262 ? -7.581 24.352 -31.948 1.00 28.92 262 THR A O 1
ATOM 2107 N N . ALA A 1 263 ? -5.749 23.179 -31.388 1.00 29.19 263 ALA A N 1
ATOM 2108 C CA . ALA A 1 263 ? -4.838 24.320 -31.341 1.00 29.19 263 ALA A CA 1
ATOM 2109 C C . ALA A 1 263 ? -3.912 24.316 -32.571 1.00 29.19 263 ALA A C 1
ATOM 2111 O O . ALA A 1 263 ? -3.134 23.391 -32.798 1.00 29.19 263 ALA A O 1
ATOM 2112 N N . VAL A 1 264 ? -4.014 25.374 -33.379 1.00 26.09 264 VAL A N 1
ATOM 2113 C CA . VAL A 1 264 ? -3.161 25.648 -34.544 1.00 26.09 264 VAL A CA 1
ATOM 2114 C C . VAL A 1 264 ? -1.816 26.200 -34.061 1.00 26.09 264 VAL A C 1
ATOM 2116 O O . VAL A 1 264 ? -1.760 27.289 -33.492 1.00 26.09 264 VAL A O 1
ATOM 2119 N N . CYS A 1 265 ? -0.717 25.484 -34.310 1.00 25.80 265 CYS A N 1
ATOM 2120 C CA . CYS A 1 265 ? 0.633 26.003 -34.084 1.00 25.80 265 CYS A CA 1
ATOM 2121 C C . CYS A 1 265 ? 1.076 26.891 -35.257 1.00 25.80 265 CYS A C 1
ATOM 2123 O O . CYS A 1 265 ? 1.335 26.403 -36.358 1.00 25.80 265 CYS A O 1
ATOM 2125 N N . HIS A 1 266 ? 1.235 28.193 -35.007 1.00 28.67 266 HIS A N 1
ATOM 2126 C CA . HIS A 1 266 ? 2.036 29.062 -35.866 1.00 28.67 266 HIS A CA 1
ATOM 2127 C C . HIS A 1 266 ? 3.519 28.764 -35.639 1.00 28.67 266 HIS A C 1
ATOM 2129 O O . HIS A 1 266 ? 4.061 29.024 -34.567 1.00 28.67 266 HIS A O 1
ATOM 2135 N N . GLY A 1 267 ? 4.167 28.194 -36.653 1.00 26.98 267 GLY A N 1
ATOM 2136 C CA . GLY A 1 267 ? 5.611 28.018 -36.675 1.00 26.98 267 GLY A CA 1
ATOM 2137 C C . GLY A 1 267 ? 6.319 29.316 -37.048 1.00 26.98 267 GLY A C 1
ATOM 2138 O O . GLY A 1 267 ? 6.005 29.928 -38.067 1.00 26.98 267 GLY A O 1
ATOM 2139 N N . THR A 1 268 ? 7.333 29.680 -36.273 1.00 28.02 268 THR A N 1
ATOM 2140 C CA . THR A 1 268 ? 8.432 30.526 -36.737 1.00 28.02 268 THR A CA 1
ATOM 2141 C C . THR A 1 268 ? 9.712 29.704 -36.673 1.00 28.02 268 THR A C 1
ATOM 2143 O O . THR A 1 268 ? 10.208 29.360 -35.604 1.00 28.02 268 THR A O 1
ATOM 2146 N N . ARG A 1 269 ? 10.197 29.332 -37.861 1.00 32.12 269 ARG A N 1
ATOM 2147 C CA . ARG A 1 269 ? 11.583 28.928 -38.093 1.00 32.12 269 ARG A CA 1
ATOM 2148 C C . ARG A 1 269 ? 12.404 30.196 -38.290 1.00 32.12 269 ARG A C 1
ATOM 2150 O O . ARG A 1 269 ? 12.063 30.965 -39.185 1.00 32.12 269 ARG A O 1
ATOM 2157 N N . GLU A 1 270 ? 13.492 30.319 -37.545 1.00 36.12 270 GLU A N 1
ATOM 2158 C CA . GLU A 1 270 ? 14.774 30.840 -38.035 1.00 36.12 270 GLU A CA 1
ATOM 2159 C C . GLU A 1 270 ? 15.883 29.903 -37.554 1.00 36.12 270 GLU A C 1
ATOM 2161 O O . GLU A 1 270 ? 15.811 29.459 -36.383 1.00 36.12 270 GLU A O 1
#

Secondary structure (DSSP, 8-state):
----PPP------HHHHHHGGGT-HHHHHHHHSSSHHHHH------SS-HHHHHHHHHHHHHS------SHHHHHHHHHHHHHTT-HHHHHHHHHHHHHHHHHHHHHHHHHTTTS-HHHHHHHSHHHHHHHHHHHHHHTT--SHHHHHHHHHHHHHHHHTTTGGGG-HHHHHHHHH-HHHHHHHHHHHHHTHHHHHTT-S-SS--SB-TTT--B----S-EEEEEEETTEEEEEE--HHHHHHHTTSS--TT-S----------------

pLDDT: mean 71.93, std 20.62, range [24.03, 95.56]

Sequence (270 aa):
MSTREEVNEYYTSKDMLSKSGAESPFFLKALTSQFKEAQTNIVVINEQDPTTLDLAIRWLYTGEGQDRTSVQPKVDLFVLADFLAIESLKAKILAQLNDYLQAGAVRFQESLPKHTMLSVIQVESQTVDSIFSIARVAYRSHSTPFAELRQLVLDFVANTRYLFSRDEYFLQLLREVPGFSVDLFELLMTNEWDYRSGVLASTLPTQCSSCLRSCNFYPLTWFSRVEYGRFEVAGLCLDCNHAHRQFEGRLNTAGTSHSEETAVCHGTRE